Protein AF-A0A5J4P8K3-F1 (afdb_monomer_lite)

Radius of gyration: 26.6 Å; chains: 1; bounding box: 83×39×57 Å

Sequence (194 aa):
KIATDPYVGRLTFFRVYSGKIEAGSYIYNSRSDKKERVSRLFQMHSNKQNPVEVIGAGDIGAGVGFKDIHTGDTLCDETAPVILESMDFPEPVISIAVEPKTQKDMDKLSNGLAKLAEEDPTFTVRTDEQTGQTIISGMGELHLDIIVDRLRREFKVECNQGRPQVNYKEAITKTVNLREVYKKQSGGRGKFAD

Structure (mmCIF, N/CA/C/O backbone):
data_AF-A0A5J4P8K3-F1
#
_entry.id   AF-A0A5J4P8K3-F1
#
loop_
_atom_site.group_PDB
_atom_site.id
_atom_site.type_symbol
_atom_site.label_atom_id
_atom_site.label_alt_id
_atom_site.label_comp_id
_atom_site.label_asym_id
_atom_site.label_entity_id
_atom_site.label_seq_id
_atom_site.pdbx_PDB_ins_code
_atom_site.Cartn_x
_atom_site.Cartn_y
_atom_site.Cartn_z
_atom_site.occupancy
_atom_site.B_iso_or_equiv
_atom_site.auth_seq_id
_atom_site.auth_comp_id
_atom_site.auth_asym_id
_atom_site.auth_atom_id
_atom_site.pdbx_PDB_model_num
ATOM 1 N N . LYS A 1 1 ? 10.272 -6.162 -6.470 1.00 79.31 1 LYS A N 1
ATOM 2 C CA . LYS A 1 1 ? 10.169 -5.123 -5.409 1.00 79.31 1 LYS A CA 1
ATOM 3 C C . LYS A 1 1 ? 9.718 -3.834 -6.060 1.00 79.31 1 LYS A C 1
ATOM 5 O O . LYS A 1 1 ? 10.239 -3.517 -7.123 1.00 79.31 1 LYS A O 1
ATOM 10 N N . ILE A 1 2 ? 8.796 -3.109 -5.445 1.00 82.75 2 ILE A N 1
ATOM 11 C CA . ILE A 1 2 ? 8.376 -1.791 -5.918 1.00 82.75 2 ILE A CA 1
ATOM 12 C C . ILE A 1 2 ? 8.999 -0.753 -4.992 1.00 82.75 2 ILE A C 1
ATOM 14 O O . ILE A 1 2 ? 9.092 -0.967 -3.786 1.00 82.75 2 ILE A O 1
ATOM 18 N N . ALA A 1 3 ? 9.519 0.319 -5.569 1.00 80.00 3 ALA A N 1
ATOM 19 C CA . ALA A 1 3 ? 10.026 1.457 -4.827 1.00 80.00 3 ALA A CA 1
ATOM 20 C C . ALA A 1 3 ? 9.572 2.734 -5.523 1.00 80.00 3 ALA A C 1
ATOM 22 O O . ALA A 1 3 ? 9.636 2.836 -6.750 1.00 80.00 3 ALA A O 1
ATOM 23 N N . THR A 1 4 ? 9.137 3.713 -4.746 1.00 74.12 4 THR A N 1
ATOM 24 C CA . THR A 1 4 ? 8.782 5.025 -5.277 1.00 74.12 4 THR A CA 1
ATOM 25 C C . THR A 1 4 ? 9.980 5.961 -5.154 1.00 74.12 4 THR A C 1
ATOM 27 O O . THR A 1 4 ? 10.375 6.322 -4.049 1.00 74.12 4 THR A O 1
ATOM 30 N N . ASP A 1 5 ? 10.570 6.364 -6.281 1.00 73.25 5 ASP A N 1
ATOM 31 C CA . ASP A 1 5 ? 11.622 7.385 -6.313 1.00 73.25 5 ASP A CA 1
ATOM 32 C C . ASP A 1 5 ? 11.017 8.761 -6.666 1.00 73.25 5 ASP A C 1
ATOM 34 O O . ASP A 1 5 ? 10.214 8.850 -7.601 1.00 73.25 5 ASP A O 1
ATOM 38 N N . PRO A 1 6 ? 11.389 9.853 -5.968 1.00 66.94 6 PRO A N 1
ATOM 39 C CA . PRO A 1 6 ? 10.859 11.192 -6.238 1.00 66.94 6 PRO A CA 1
ATOM 40 C C . PRO A 1 6 ? 11.125 11.720 -7.655 1.00 66.94 6 PRO A C 1
ATOM 42 O O . PRO A 1 6 ? 10.350 12.538 -8.148 1.00 66.94 6 PRO A O 1
ATOM 45 N N . TYR A 1 7 ? 12.212 11.293 -8.305 1.00 67.88 7 TYR A N 1
ATOM 46 C CA . TYR A 1 7 ? 12.656 11.832 -9.596 1.00 67.88 7 TYR A CA 1
ATOM 47 C C . TYR A 1 7 ? 12.201 10.986 -10.782 1.00 67.88 7 TYR A C 1
ATOM 49 O O . TYR A 1 7 ? 11.915 11.519 -11.853 1.00 67.88 7 TYR A O 1
ATOM 57 N N . VAL A 1 8 ? 12.156 9.666 -10.600 1.00 68.81 8 VAL A N 1
ATOM 58 C CA . VAL A 1 8 ? 11.896 8.705 -11.686 1.00 68.81 8 VAL A CA 1
ATOM 59 C C . VAL A 1 8 ? 10.503 8.067 -11.568 1.00 68.81 8 VAL A C 1
ATOM 61 O O . VAL A 1 8 ? 10.012 7.458 -12.518 1.00 68.81 8 VAL A O 1
ATOM 64 N N . GLY A 1 9 ? 9.823 8.260 -10.434 1.00 75.81 9 GLY A N 1
ATOM 65 C CA . GLY A 1 9 ? 8.501 7.710 -10.157 1.00 75.81 9 GLY A CA 1
ATOM 66 C C . GLY A 1 9 ? 8.562 6.260 -9.672 1.00 75.81 9 GLY A C 1
ATOM 67 O O . GLY A 1 9 ? 9.446 5.877 -8.908 1.00 75.81 9 GLY A O 1
ATOM 68 N N . ARG A 1 10 ? 7.591 5.444 -10.096 1.00 80.38 10 ARG A N 1
ATOM 69 C CA . ARG A 1 10 ? 7.473 4.034 -9.695 1.00 80.38 10 ARG A CA 1
ATOM 70 C C . ARG A 1 10 ? 8.574 3.194 -10.352 1.00 80.38 10 ARG A C 1
ATOM 72 O O . ARG A 1 10 ? 8.521 2.928 -11.554 1.00 80.38 10 ARG A O 1
ATOM 79 N N . LEU A 1 11 ? 9.540 2.751 -9.553 1.00 86.12 11 LEU A N 1
ATOM 80 C CA . LEU A 1 11 ? 10.570 1.792 -9.939 1.00 86.12 11 LEU A CA 1
ATOM 81 C C . LEU A 1 11 ? 10.110 0.384 -9.579 1.00 86.12 11 LEU A C 1
ATOM 83 O O . LEU A 1 11 ? 9.828 0.077 -8.421 1.00 86.12 11 LEU A O 1
ATOM 87 N N . THR A 1 12 ? 10.074 -0.494 -10.573 1.00 87.31 12 THR A N 1
ATOM 88 C CA . THR A 1 12 ? 9.791 -1.913 -10.357 1.00 87.31 12 THR A CA 1
ATOM 89 C C . THR A 1 12 ? 11.051 -2.712 -10.615 1.00 87.31 12 THR A C 1
ATOM 91 O O . THR A 1 12 ? 11.535 -2.781 -11.742 1.00 87.31 12 THR A O 1
ATOM 94 N N . PHE A 1 13 ? 11.579 -3.319 -9.560 1.00 88.19 13 PHE A N 1
ATOM 95 C CA . PHE A 1 13 ? 12.683 -4.260 -9.637 1.00 88.19 13 PHE A CA 1
ATOM 96 C C . PHE A 1 13 ? 12.168 -5.624 -10.059 1.00 88.19 13 PHE A C 1
ATOM 98 O O . PHE A 1 13 ? 11.299 -6.196 -9.387 1.00 88.19 13 PHE A O 1
ATOM 105 N N . PHE A 1 14 ? 12.771 -6.151 -11.113 1.00 88.06 14 PHE A N 1
ATOM 106 C CA . PHE A 1 14 ? 12.483 -7.464 -11.654 1.00 88.06 14 PHE A CA 1
ATOM 107 C C . PHE A 1 14 ? 13.781 -8.239 -11.874 1.00 88.06 14 PHE A C 1
ATOM 109 O O . PHE A 1 14 ? 14.868 -7.673 -12.016 1.00 88.06 14 PHE A O 1
ATOM 116 N N . ARG A 1 15 ? 13.645 -9.560 -11.899 1.00 88.69 15 ARG A N 1
ATOM 117 C CA . ARG A 1 15 ? 14.707 -10.488 -12.267 1.00 88.69 15 ARG A CA 1
ATOM 118 C C . ARG A 1 15 ? 14.276 -11.212 -13.528 1.00 88.69 15 ARG A C 1
ATOM 120 O O . ARG A 1 15 ? 13.183 -11.775 -13.558 1.00 88.69 15 ARG A O 1
ATOM 127 N N . VAL A 1 16 ? 15.123 -11.204 -14.550 1.00 89.25 16 VAL A N 1
ATOM 128 C CA . VAL A 1 16 ? 14.824 -11.902 -15.802 1.00 89.25 16 VAL A CA 1
ATOM 129 C C . VAL A 1 16 ? 15.276 -13.351 -15.662 1.00 89.25 16 VAL A C 1
ATOM 131 O O . VAL A 1 16 ? 16.461 -13.625 -15.486 1.00 89.25 16 VAL A O 1
ATOM 134 N N . TYR A 1 17 ? 14.334 -14.291 -15.718 1.00 87.62 17 TYR A N 1
ATOM 135 C CA . TYR A 1 17 ? 14.645 -15.725 -15.666 1.00 87.62 17 TYR A CA 1
ATOM 136 C C . TYR A 1 17 ? 14.934 -16.312 -17.048 1.00 87.62 17 TYR A C 1
ATOM 138 O O . TYR A 1 17 ? 15.800 -17.170 -17.184 1.00 87.62 17 TYR A O 1
ATOM 146 N N . SER A 1 18 ? 14.224 -15.844 -18.072 1.00 85.88 18 SER A N 1
ATOM 147 C CA . SER A 1 18 ? 14.366 -16.301 -19.451 1.00 85.88 18 SER A CA 1
ATOM 148 C C . SER A 1 18 ? 14.093 -15.147 -20.411 1.00 85.88 18 SER A C 1
ATOM 150 O O . SER A 1 18 ? 13.305 -14.253 -20.102 1.00 85.88 18 SER A O 1
ATOM 152 N N . GLY A 1 19 ? 14.745 -15.175 -21.571 1.00 86.94 19 GLY A N 1
ATOM 153 C CA . GLY A 1 19 ? 14.592 -14.163 -22.611 1.00 86.94 19 GLY A CA 1
ATOM 154 C C . GLY A 1 19 ? 15.375 -12.875 -22.350 1.00 86.94 19 GLY A C 1
ATOM 155 O O . GLY A 1 19 ? 16.423 -12.869 -21.702 1.00 86.94 19 GLY A O 1
ATOM 156 N N . LYS A 1 20 ? 14.877 -11.783 -22.926 1.00 88.25 20 LYS A N 1
ATOM 157 C CA . LYS A 1 20 ? 15.434 -10.435 -22.816 1.00 88.25 20 LYS A CA 1
ATOM 158 C C . LYS A 1 20 ? 14.298 -9.420 -22.810 1.00 88.25 20 LYS A C 1
ATOM 160 O O . LYS A 1 20 ? 13.272 -9.649 -23.443 1.00 88.25 20 LYS A O 1
ATOM 165 N N . ILE A 1 21 ? 14.498 -8.306 -22.121 1.00 87.31 21 ILE A N 1
ATOM 166 C CA . ILE A 1 21 ? 13.558 -7.186 -22.084 1.00 87.31 21 ILE A CA 1
ATOM 167 C C . ILE A 1 21 ? 14.240 -5.948 -22.657 1.00 87.31 21 ILE A C 1
ATOM 169 O O . ILE A 1 21 ? 15.361 -5.619 -22.271 1.00 87.31 21 ILE A O 1
ATOM 173 N N . GLU A 1 22 ? 13.571 -5.284 -23.598 1.00 88.38 22 GLU A N 1
ATOM 174 C CA . GLU A 1 22 ? 14.086 -4.092 -24.279 1.00 88.38 22 GLU A CA 1
ATOM 175 C C . GLU A 1 22 ? 13.320 -2.849 -23.809 1.00 88.38 22 GLU A C 1
ATOM 177 O O . GLU A 1 22 ? 12.108 -2.893 -23.567 1.00 88.38 22 GLU A O 1
ATOM 182 N N . ALA A 1 23 ? 14.008 -1.720 -23.663 1.00 86.88 23 ALA A N 1
ATOM 183 C CA . ALA A 1 23 ? 13.373 -0.459 -23.307 1.00 86.88 23 ALA A CA 1
ATOM 184 C C . ALA A 1 23 ? 12.395 -0.022 -24.416 1.00 86.88 23 ALA A C 1
ATOM 186 O O . ALA A 1 23 ? 12.727 -0.028 -25.597 1.00 86.88 23 ALA A O 1
ATOM 187 N N . GLY A 1 24 ? 11.174 0.366 -24.043 1.00 83.81 24 GLY A N 1
ATOM 188 C CA . GLY A 1 24 ? 10.114 0.742 -24.985 1.00 83.81 24 GLY A CA 1
ATOM 189 C C . GLY A 1 24 ? 9.198 -0.407 -25.418 1.00 83.81 24 GLY A C 1
ATOM 190 O O . GLY A 1 24 ? 8.195 -0.132 -26.083 1.00 83.81 24 GLY A O 1
ATOM 191 N N . SER A 1 25 ? 9.505 -1.651 -25.035 1.00 85.44 25 SER A N 1
ATOM 192 C CA . SER A 1 25 ? 8.702 -2.833 -25.366 1.00 85.44 25 SER A CA 1
ATOM 193 C C . SER A 1 25 ? 7.421 -2.953 -24.528 1.00 85.44 25 SER A C 1
ATOM 195 O O . SER A 1 25 ? 7.263 -2.329 -23.470 1.00 85.44 25 SER A O 1
ATOM 197 N N . TYR A 1 26 ? 6.485 -3.754 -25.039 1.00 86.25 26 TYR A N 1
ATOM 198 C CA . TYR A 1 26 ? 5.285 -4.174 -24.323 1.00 86.25 26 TYR A CA 1
ATOM 199 C C . TYR A 1 26 ? 5.516 -5.563 -23.743 1.00 86.25 26 TYR A C 1
ATOM 201 O O . TYR A 1 26 ? 6.067 -6.431 -24.414 1.00 86.25 26 TYR A O 1
ATOM 209 N N . ILE A 1 27 ? 5.089 -5.755 -22.503 1.00 86.94 27 ILE A N 1
ATOM 210 C CA . ILE A 1 27 ? 5.166 -7.024 -21.788 1.00 86.94 27 ILE A CA 1
ATOM 211 C C . ILE A 1 27 ? 3.786 -7.390 -21.258 1.00 86.94 27 ILE A C 1
ATOM 213 O O . ILE A 1 27 ? 2.937 -6.525 -21.033 1.00 86.94 27 ILE A O 1
ATOM 217 N N . TYR A 1 28 ? 3.567 -8.676 -21.044 1.00 86.50 28 TYR A N 1
ATOM 218 C CA . TYR A 1 28 ? 2.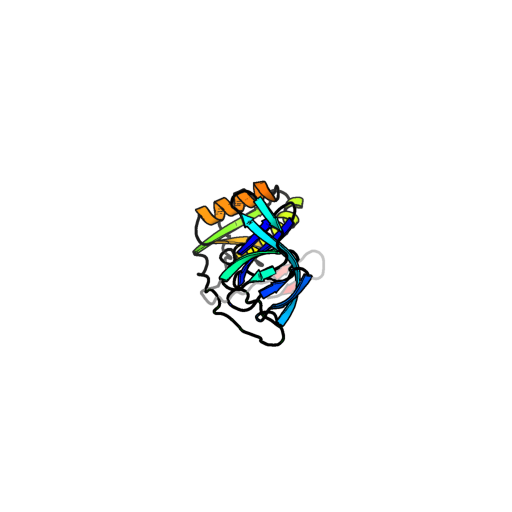313 -9.207 -20.542 1.00 86.50 28 TYR A CA 1
ATOM 219 C C . TYR A 1 28 ? 2.444 -9.576 -19.066 1.00 86.50 28 TYR A C 1
ATOM 221 O O . TYR A 1 28 ? 3.369 -10.290 -18.676 1.00 86.50 28 TYR A O 1
ATOM 229 N N . ASN A 1 29 ? 1.522 -9.099 -18.233 1.00 85.69 29 ASN A N 1
ATOM 230 C CA . ASN A 1 29 ? 1.399 -9.563 -16.858 1.00 85.69 29 ASN A CA 1
ATOM 231 C C . ASN A 1 29 ? 0.466 -10.780 -16.828 1.00 85.69 29 ASN A C 1
ATOM 233 O O . ASN A 1 29 ? -0.742 -10.639 -17.004 1.00 85.69 29 ASN A O 1
ATOM 237 N N . SER A 1 30 ? 1.025 -11.964 -16.568 1.00 82.50 30 SER A N 1
ATOM 238 C CA . SER A 1 30 ? 0.260 -13.223 -16.554 1.00 82.50 30 SER A CA 1
ATOM 239 C C . SER A 1 30 ? -0.743 -13.334 -15.404 1.00 82.50 30 SER A C 1
ATOM 241 O O . SER A 1 30 ? -1.610 -14.197 -15.441 1.00 82.50 30 SER A O 1
ATOM 243 N N . ARG A 1 31 ? -0.626 -12.505 -14.357 1.00 80.00 31 ARG A N 1
ATOM 244 C CA . ARG A 1 31 ? -1.565 -12.522 -13.223 1.00 80.00 31 ARG A CA 1
ATOM 245 C C . ARG A 1 31 ? -2.811 -11.683 -13.495 1.00 80.00 31 ARG A C 1
ATOM 247 O O . ARG A 1 31 ? -3.899 -12.060 -13.079 1.00 80.00 31 ARG A O 1
ATOM 254 N N . SER A 1 32 ? -2.636 -10.514 -14.107 1.00 76.62 32 SER A N 1
ATOM 255 C CA . SER A 1 32 ? -3.714 -9.539 -14.315 1.00 76.62 32 SER A CA 1
ATOM 256 C C . SER A 1 32 ? -4.269 -9.536 -15.739 1.00 76.62 32 SER A C 1
ATOM 258 O O . SER A 1 32 ? -5.213 -8.796 -16.009 1.00 76.62 32 SER A O 1
ATOM 260 N N . ASP A 1 33 ? -3.677 -10.327 -16.639 1.00 80.12 33 ASP A N 1
ATOM 261 C CA . ASP A 1 33 ? -3.963 -10.375 -18.075 1.00 80.12 33 ASP A CA 1
ATOM 262 C C . ASP A 1 33 ? -3.863 -9.004 -18.772 1.00 80.12 33 ASP A C 1
ATOM 264 O O . ASP A 1 33 ? -4.499 -8.729 -19.794 1.00 80.12 33 ASP A O 1
ATOM 268 N N . LYS A 1 34 ? -3.041 -8.109 -18.210 1.00 83.12 34 LYS A N 1
ATOM 269 C CA . LYS A 1 34 ? -2.832 -6.751 -18.716 1.00 83.12 34 LYS A CA 1
ATOM 270 C C . LYS A 1 34 ? -1.513 -6.629 -19.464 1.00 83.12 34 LYS A C 1
ATOM 272 O O . LYS A 1 34 ? -0.478 -7.154 -19.054 1.00 83.12 34 LYS A O 1
ATOM 277 N N . LYS A 1 35 ? -1.555 -5.853 -20.548 1.00 85.19 35 LYS A N 1
ATOM 278 C CA . LYS A 1 35 ? -0.368 -5.413 -21.283 1.00 85.19 35 LYS A CA 1
ATOM 279 C C . LYS A 1 35 ? 0.214 -4.177 -20.612 1.00 85.19 35 LYS A C 1
ATOM 281 O O . LYS A 1 35 ? -0.460 -3.155 -20.486 1.00 85.19 35 LYS A O 1
ATOM 286 N N . GLU A 1 36 ? 1.476 -4.263 -20.236 1.00 84.06 36 GLU A N 1
ATOM 287 C CA . GLU A 1 36 ? 2.235 -3.198 -19.596 1.00 84.06 36 GLU A CA 1
ATOM 288 C C . GLU A 1 36 ? 3.327 -2.696 -20.540 1.00 84.06 36 GLU A C 1
ATOM 290 O O . GLU A 1 36 ? 3.887 -3.453 -21.333 1.00 84.06 36 GLU A O 1
ATOM 295 N N . ARG A 1 37 ? 3.639 -1.399 -20.473 1.00 85.50 37 ARG A N 1
ATOM 296 C CA . ARG A 1 37 ? 4.671 -0.792 -21.322 1.00 85.50 37 ARG A CA 1
ATOM 297 C C . ARG A 1 37 ? 5.887 -0.413 -20.496 1.00 85.50 37 ARG A C 1
ATOM 299 O O . ARG A 1 37 ? 5.812 0.432 -19.605 1.00 85.50 37 ARG A O 1
ATOM 306 N N . VAL A 1 38 ? 7.037 -0.950 -20.877 1.00 86.25 38 VAL A N 1
ATOM 307 C CA . VAL A 1 38 ? 8.325 -0.579 -20.295 1.00 86.25 38 VAL A CA 1
ATOM 308 C C . VAL A 1 38 ? 8.779 0.717 -20.952 1.00 86.25 38 VAL A C 1
ATOM 310 O O . VAL A 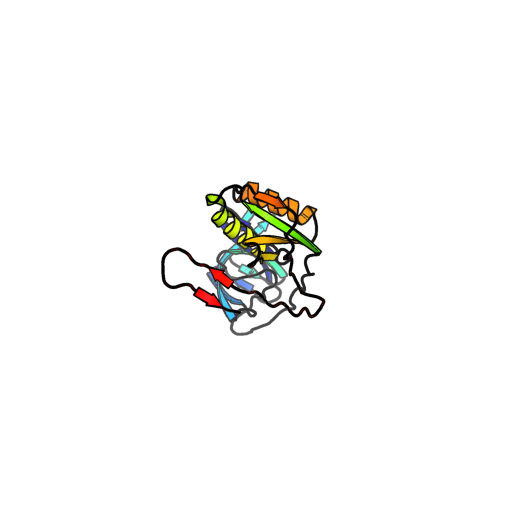1 38 ? 9.077 0.740 -22.140 1.00 86.25 38 VAL A O 1
ATOM 313 N N . SER A 1 39 ? 8.836 1.820 -20.212 1.00 86.06 39 SER A N 1
ATOM 314 C CA . SER A 1 39 ? 9.295 3.096 -20.780 1.00 86.06 39 SER A CA 1
ATOM 315 C C . SER A 1 39 ? 10.815 3.195 -20.780 1.00 86.06 39 SER A C 1
ATOM 317 O O . SER A 1 39 ? 11.418 3.547 -21.790 1.00 86.06 39 SER A O 1
ATOM 319 N N . ARG A 1 40 ? 11.443 2.897 -19.640 1.00 86.31 40 ARG A N 1
ATOM 320 C CA . ARG A 1 40 ? 12.898 2.950 -19.460 1.00 86.31 40 ARG A CA 1
ATOM 321 C C . ARG A 1 40 ? 13.351 1.823 -18.548 1.00 86.31 40 ARG A C 1
ATOM 323 O O . ARG A 1 40 ? 12.617 1.439 -17.635 1.00 86.31 40 ARG A O 1
ATOM 330 N N . LEU A 1 41 ? 14.563 1.344 -18.792 1.00 88.38 41 LEU A N 1
ATOM 331 C CA . LEU A 1 41 ? 15.237 0.345 -17.979 1.00 88.38 41 LEU A CA 1
ATOM 332 C C . LEU A 1 41 ? 16.485 0.960 -17.353 1.00 88.38 41 LEU A C 1
ATOM 334 O O . LEU A 1 41 ? 17.215 1.721 -17.989 1.00 88.38 41 LEU A O 1
ATOM 338 N N . PHE A 1 42 ? 16.716 0.621 -16.094 1.00 87.69 42 PHE A N 1
ATOM 339 C CA . PHE A 1 42 ? 17.841 1.085 -15.306 1.00 87.69 42 PHE A CA 1
ATOM 340 C C . PHE A 1 42 ? 18.508 -0.100 -14.625 1.00 87.69 42 PHE A C 1
ATOM 342 O O . PHE A 1 42 ? 17.850 -0.946 -14.017 1.00 87.69 42 PHE A O 1
ATOM 349 N N . GLN A 1 43 ? 19.832 -0.120 -14.670 1.00 87.00 43 GLN A N 1
ATOM 350 C CA . GLN A 1 43 ? 20.639 -0.974 -13.821 1.00 87.00 43 GLN A CA 1
ATOM 351 C C . GLN A 1 43 ? 21.138 -0.138 -12.644 1.00 87.00 43 GLN A C 1
ATOM 353 O O . GLN A 1 43 ? 21.867 0.846 -12.805 1.00 87.00 43 GLN A O 1
ATOM 358 N N . MET A 1 44 ? 20.682 -0.506 -11.449 1.00 83.56 44 MET A N 1
ATOM 359 C CA . MET A 1 44 ? 21.040 0.185 -10.216 1.00 83.56 44 MET A CA 1
ATOM 360 C C . MET A 1 44 ? 22.400 -0.327 -9.744 1.00 83.56 44 MET A C 1
ATOM 362 O O . MET A 1 44 ? 22.507 -1.440 -9.234 1.00 83.56 44 MET A O 1
ATOM 366 N N . HIS A 1 45 ? 23.437 0.491 -9.902 1.00 83.38 45 HIS A N 1
ATOM 367 C CA . HIS A 1 45 ? 24.705 0.299 -9.204 1.00 83.38 45 HIS A CA 1
ATOM 368 C C . HIS A 1 45 ? 24.688 1.096 -7.901 1.00 83.38 45 HIS A C 1
ATOM 370 O O . HIS A 1 45 ? 23.954 2.075 -7.782 1.00 83.38 45 HIS A O 1
ATOM 376 N N . SER A 1 46 ? 25.530 0.708 -6.940 1.00 77.38 46 SER A N 1
ATOM 377 C CA . SER A 1 46 ? 25.529 1.215 -5.558 1.00 77.38 46 SER A CA 1
ATOM 378 C C . SER A 1 46 ? 25.331 2.729 -5.409 1.00 77.38 46 SER A C 1
ATOM 380 O O . SER A 1 46 ? 24.686 3.163 -4.464 1.00 77.38 46 SER A O 1
ATOM 382 N N . ASN A 1 47 ? 25.873 3.536 -6.324 1.00 80.50 47 ASN A N 1
ATOM 383 C CA . ASN A 1 47 ? 25.758 4.995 -6.308 1.00 80.50 47 ASN A CA 1
ATOM 384 C C . ASN A 1 47 ? 25.253 5.624 -7.619 1.00 80.50 47 ASN A C 1
ATOM 386 O O . ASN A 1 47 ? 25.141 6.847 -7.685 1.00 80.50 47 ASN A O 1
ATOM 390 N N . LYS A 1 48 ? 25.006 4.840 -8.676 1.00 79.75 48 LYS A N 1
ATOM 391 C CA . LYS A 1 48 ? 24.677 5.360 -10.012 1.00 79.75 48 LYS A CA 1
ATOM 392 C C . LYS A 1 48 ? 23.542 4.568 -10.643 1.00 79.75 48 LYS A C 1
ATOM 394 O O . LYS A 1 48 ? 23.549 3.339 -10.639 1.00 79.75 48 LYS A O 1
ATOM 399 N N . GLN A 1 49 ? 22.596 5.300 -11.219 1.00 81.69 49 GLN A N 1
ATOM 400 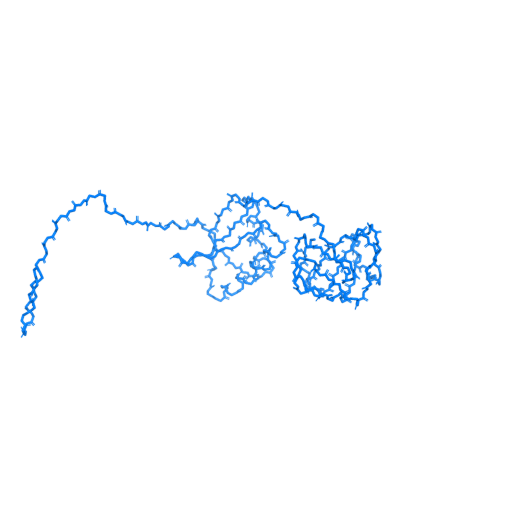C CA . GLN A 1 49 ? 21.515 4.743 -12.020 1.00 81.69 49 GLN A CA 1
ATOM 401 C C . GLN A 1 49 ? 21.962 4.767 -13.482 1.00 81.69 49 GLN A C 1
ATOM 403 O O . GLN A 1 49 ? 22.017 5.834 -14.094 1.00 81.69 49 GLN A O 1
ATOM 408 N N . ASN A 1 50 ? 22.327 3.608 -14.028 1.00 85.81 50 ASN A N 1
ATOM 409 C CA . ASN A 1 50 ? 22.763 3.509 -15.418 1.00 85.81 50 ASN A CA 1
ATOM 410 C C . ASN A 1 50 ? 21.561 3.115 -16.286 1.00 85.81 50 ASN A C 1
ATOM 412 O O . ASN A 1 50 ? 21.023 2.023 -16.089 1.00 85.81 50 ASN A O 1
ATOM 416 N N . PRO A 1 51 ? 21.103 3.969 -17.217 1.00 86.69 51 PRO A N 1
ATOM 417 C CA . PRO A 1 51 ? 20.085 3.565 -18.173 1.00 86.69 51 PRO A CA 1
ATOM 418 C C . PRO A 1 51 ? 20.669 2.496 -19.100 1.00 86.69 51 PRO A C 1
ATOM 420 O O . PRO A 1 51 ? 21.773 2.653 -19.622 1.00 86.69 51 PRO A O 1
ATOM 423 N N . VAL A 1 52 ? 19.928 1.412 -19.289 1.00 88.62 52 VAL A N 1
ATOM 424 C CA . VAL A 1 52 ? 20.298 0.304 -20.177 1.00 88.62 52 VAL A CA 1
ATOM 425 C C . VAL A 1 52 ? 19.191 0.100 -21.203 1.00 88.62 52 VAL A C 1
ATOM 427 O O . VAL A 1 52 ? 18.019 0.314 -20.906 1.00 88.62 52 VAL A O 1
ATOM 430 N N . GLU A 1 53 ? 19.549 -0.282 -22.426 1.00 86.69 53 GLU A N 1
ATOM 431 C CA . GLU A 1 53 ? 18.561 -0.513 -23.489 1.00 86.69 53 GLU A CA 1
ATOM 432 C C . GLU A 1 53 ? 17.967 -1.921 -23.425 1.00 86.69 53 G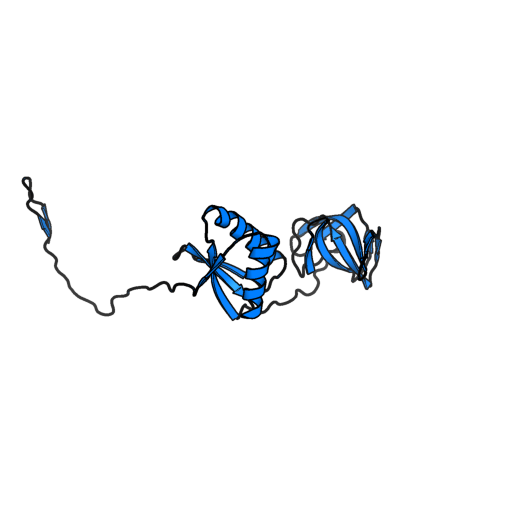LU A C 1
ATOM 434 O O . GLU A 1 53 ? 16.798 -2.110 -23.751 1.00 86.69 53 GLU A O 1
ATOM 439 N N . VAL A 1 54 ? 18.752 -2.901 -22.971 1.00 88.81 54 VAL A N 1
ATOM 440 C CA . VAL A 1 54 ? 18.370 -4.314 -22.921 1.00 88.81 54 VAL A CA 1
ATOM 441 C C . VAL A 1 54 ? 18.859 -4.932 -21.615 1.00 88.81 54 VAL A C 1
ATOM 443 O O . VAL A 1 54 ? 19.998 -4.704 -21.212 1.00 88.81 54 VAL A O 1
ATOM 446 N N . ILE A 1 55 ? 18.011 -5.737 -20.975 1.00 87.94 55 ILE A N 1
ATOM 447 C CA . ILE A 1 55 ? 18.380 -6.596 -19.841 1.00 87.94 55 ILE A CA 1
ATOM 448 C C . ILE A 1 55 ? 18.126 -8.051 -20.245 1.00 87.94 55 ILE A C 1
ATOM 450 O O . ILE A 1 55 ? 17.034 -8.393 -20.704 1.00 87.94 55 ILE A O 1
ATOM 454 N N . GLY A 1 56 ? 19.150 -8.894 -20.113 1.00 90.31 56 GLY A N 1
ATOM 455 C CA . GLY A 1 56 ? 19.097 -10.309 -20.477 1.00 90.31 56 GLY A CA 1
ATOM 456 C C . GLY A 1 56 ? 18.725 -11.224 -19.310 1.00 90.31 56 GLY A C 1
ATOM 457 O O . GLY A 1 56 ? 18.639 -10.800 -18.158 1.00 90.31 56 GLY A O 1
ATOM 458 N N . ALA A 1 57 ? 18.521 -12.506 -19.615 1.00 89.94 57 ALA A N 1
ATOM 459 C CA . ALA A 1 57 ? 18.302 -13.544 -18.614 1.00 89.94 57 ALA A CA 1
ATOM 460 C C . ALA A 1 57 ? 19.477 -13.648 -17.627 1.00 89.94 57 ALA A C 1
ATOM 462 O O . ALA A 1 57 ? 20.641 -13.662 -18.020 1.00 89.94 57 ALA A O 1
ATOM 463 N N . GLY A 1 58 ? 19.152 -13.763 -16.340 1.00 86.81 58 GLY A N 1
ATOM 464 C CA . GLY A 1 58 ? 20.107 -13.816 -15.233 1.00 86.81 58 GLY A CA 1
ATOM 465 C C . GLY A 1 58 ? 20.310 -12.475 -14.529 1.00 86.81 58 GLY A C 1
ATOM 466 O O . GLY A 1 58 ? 20.618 -12.473 -13.335 1.00 86.81 58 GLY A O 1
ATOM 467 N N . ASP A 1 59 ? 20.056 -11.360 -15.213 1.00 88.62 59 ASP A N 1
ATOM 468 C CA . ASP A 1 59 ? 20.259 -10.024 -14.664 1.00 88.62 59 ASP A CA 1
ATOM 469 C C . ASP A 1 59 ? 19.060 -9.524 -13.842 1.00 88.62 59 ASP A C 1
ATOM 471 O O . ASP A 1 59 ? 17.902 -9.931 -14.011 1.00 88.62 59 ASP A O 1
ATOM 475 N N . ILE A 1 60 ? 19.363 -8.603 -12.926 1.00 89.12 60 ILE A N 1
ATOM 476 C CA . ILE A 1 60 ? 18.388 -7.864 -12.121 1.00 89.12 60 ILE A CA 1
ATOM 477 C C . ILE A 1 60 ? 18.444 -6.405 -12.555 1.00 89.12 60 ILE A C 1
ATOM 479 O O . ILE A 1 60 ? 19.514 -5.794 -12.583 1.00 89.12 60 ILE A O 1
ATOM 483 N N . GLY A 1 61 ? 17.282 -5.831 -12.844 1.00 88.88 61 GLY A N 1
ATOM 484 C CA . GLY A 1 61 ? 17.167 -4.421 -13.181 1.00 88.88 61 GLY A CA 1
ATOM 485 C C . GLY A 1 61 ? 15.892 -3.798 -12.646 1.00 88.88 61 GLY A C 1
ATOM 486 O O . GLY A 1 61 ? 15.049 -4.460 -12.035 1.00 88.88 61 GLY A O 1
ATOM 487 N N . ALA A 1 62 ? 15.780 -2.494 -12.858 1.00 88.38 62 ALA A N 1
ATOM 488 C CA . ALA A 1 62 ? 14.621 -1.700 -12.501 1.00 88.38 62 ALA A CA 1
ATOM 489 C C . ALA A 1 62 ? 13.987 -1.126 -13.769 1.00 88.38 62 ALA A C 1
ATOM 491 O O . ALA A 1 62 ? 14.666 -0.536 -14.607 1.00 88.38 62 ALA A O 1
ATOM 492 N N . GLY A 1 63 ? 12.678 -1.289 -13.910 1.00 87.19 63 GLY A N 1
ATOM 493 C CA . GLY A 1 63 ? 11.909 -0.697 -14.997 1.00 87.19 63 GLY A CA 1
ATOM 494 C C . GLY A 1 63 ? 10.988 0.405 -14.495 1.00 87.19 63 GLY A C 1
ATOM 495 O O . GLY A 1 63 ? 10.537 0.389 -13.346 1.00 87.19 63 GLY A O 1
ATOM 496 N N . VAL A 1 64 ? 10.711 1.352 -15.385 1.00 86.06 64 VAL A N 1
ATOM 497 C CA . VAL A 1 64 ? 9.822 2.496 -15.157 1.00 86.06 64 VAL A CA 1
ATOM 498 C C . VAL A 1 64 ? 8.731 2.504 -16.218 1.00 86.06 64 VAL A C 1
ATOM 500 O O . VAL A 1 64 ? 8.993 2.204 -17.386 1.00 86.06 64 VAL A O 1
ATOM 503 N N . GLY A 1 65 ? 7.522 2.911 -15.827 1.00 79.38 65 GLY A N 1
ATOM 504 C CA . GLY A 1 65 ? 6.374 3.071 -16.731 1.00 79.38 65 GLY A CA 1
ATOM 505 C C . GLY A 1 65 ? 5.245 2.066 -16.516 1.00 79.38 65 GLY A C 1
ATOM 506 O O . GLY A 1 65 ? 4.250 2.119 -17.232 1.00 79.38 65 GLY A O 1
ATOM 507 N N . PHE A 1 66 ? 5.385 1.194 -15.520 1.00 79.50 66 PHE A N 1
ATOM 508 C CA . PHE A 1 66 ? 4.370 0.215 -15.153 1.00 79.50 66 PHE A CA 1
ATOM 509 C C . PHE A 1 66 ? 3.193 0.866 -14.430 1.00 79.50 66 PHE A C 1
ATOM 511 O O . PHE A 1 66 ? 3.395 1.673 -13.515 1.00 79.50 66 PHE A O 1
ATOM 518 N N . LYS A 1 67 ? 1.973 0.506 -14.834 1.00 73.75 67 LYS A N 1
ATOM 519 C CA . LYS A 1 67 ? 0.741 1.015 -14.226 1.00 73.75 67 LYS A CA 1
ATOM 520 C C . LYS A 1 67 ? 0.215 0.085 -13.144 1.00 73.75 67 LYS A C 1
ATOM 522 O O . LYS A 1 67 ? 0.050 0.554 -12.025 1.00 73.75 67 LYS A O 1
ATOM 527 N N . ASP A 1 68 ? 0.028 -1.197 -13.448 1.00 75.44 68 ASP A N 1
ATOM 528 C CA . ASP A 1 68 ? -0.599 -2.178 -12.556 1.00 75.44 68 ASP A CA 1
ATOM 529 C C . ASP A 1 68 ? 0.325 -3.389 -12.326 1.00 75.44 68 ASP A C 1
ATOM 531 O O . ASP A 1 68 ? 0.067 -4.496 -12.804 1.00 75.44 68 ASP A O 1
ATOM 535 N N . ILE A 1 69 ? 1.420 -3.184 -11.583 1.00 79.88 69 ILE A N 1
ATOM 536 C CA . ILE A 1 69 ? 2.320 -4.271 -11.163 1.00 79.88 69 ILE A CA 1
ATOM 537 C C . ILE A 1 69 ? 2.449 -4.300 -9.648 1.00 79.88 69 ILE A C 1
ATOM 539 O O . ILE A 1 69 ? 2.758 -3.281 -9.032 1.00 79.88 69 ILE A O 1
ATOM 543 N N . HIS A 1 70 ? 2.300 -5.491 -9.076 1.00 79.19 70 HIS A N 1
ATOM 544 C CA . HIS A 1 70 ? 2.515 -5.772 -7.661 1.00 79.19 70 HIS A CA 1
ATOM 545 C C . HIS A 1 70 ? 3.785 -6.600 -7.437 1.00 79.19 70 HIS A C 1
ATOM 547 O O . HIS A 1 70 ? 4.323 -7.253 -8.338 1.00 79.19 70 HIS A O 1
ATOM 553 N N . THR A 1 71 ? 4.304 -6.567 -6.208 1.00 82.31 71 THR A N 1
ATOM 554 C CA . THR A 1 71 ? 5.443 -7.412 -5.838 1.00 82.31 71 THR A CA 1
ATOM 555 C C . THR A 1 71 ? 5.049 -8.889 -5.967 1.00 82.31 71 THR A C 1
ATOM 557 O O . THR A 1 71 ? 4.051 -9.331 -5.408 1.00 82.31 71 THR A O 1
ATOM 560 N N . GLY A 1 72 ? 5.845 -9.653 -6.719 1.00 79.44 72 GLY A N 1
ATOM 561 C CA . GLY A 1 72 ? 5.591 -11.071 -6.986 1.00 79.44 72 GLY A CA 1
ATOM 562 C C . GLY A 1 72 ? 4.770 -11.348 -8.250 1.00 79.44 72 GLY A C 1
ATOM 563 O O . GLY A 1 72 ? 4.457 -12.509 -8.499 1.00 79.44 72 GLY A O 1
ATOM 564 N N . ASP A 1 73 ? 4.413 -10.331 -9.039 1.00 83.88 73 ASP A N 1
ATOM 565 C CA . ASP A 1 73 ? 3.830 -10.530 -10.372 1.00 83.88 73 ASP A CA 1
ATOM 566 C C . ASP A 1 73 ? 4.842 -11.157 -11.341 1.00 83.88 73 ASP A C 1
ATOM 568 O O . ASP A 1 73 ? 6.049 -10.906 -11.265 1.00 83.88 73 ASP A O 1
ATOM 572 N N . THR A 1 74 ? 4.331 -11.946 -12.291 1.00 85.00 74 THR A N 1
ATOM 573 C CA . THR A 1 74 ? 5.134 -12.520 -13.377 1.00 85.00 74 THR A CA 1
ATOM 574 C C . THR A 1 74 ? 4.909 -11.747 -14.667 1.00 85.00 74 THR A C 1
ATOM 576 O O . THR A 1 74 ? 3.775 -11.598 -15.126 1.00 85.00 74 THR A O 1
ATOM 579 N N . LEU A 1 75 ? 6.010 -11.298 -15.263 1.00 85.62 75 LEU A N 1
ATOM 580 C CA . LEU A 1 75 ? 6.033 -10.602 -16.542 1.00 85.62 75 LEU A CA 1
ATOM 581 C C . LEU A 1 75 ? 6.589 -11.540 -17.608 1.00 85.62 75 LEU A C 1
ATOM 583 O O . LEU A 1 75 ? 7.684 -12.081 -17.443 1.00 85.62 75 LEU A O 1
ATOM 587 N N . CYS A 1 76 ? 5.844 -11.729 -18.687 1.00 85.38 76 CYS A N 1
ATOM 588 C CA . CYS A 1 76 ? 6.206 -12.619 -19.780 1.00 85.38 76 CYS A CA 1
ATOM 589 C C . CYS A 1 76 ? 5.892 -11.987 -21.141 1.00 85.38 76 CYS A C 1
ATOM 591 O O . CYS A 1 76 ? 5.348 -10.885 -21.238 1.00 85.38 76 CYS A O 1
ATOM 593 N N . ASP A 1 77 ? 6.255 -12.704 -22.197 1.00 83.56 77 ASP A N 1
ATOM 594 C CA . ASP A 1 77 ? 5.843 -12.373 -23.554 1.00 83.56 77 ASP A CA 1
ATOM 595 C C . ASP A 1 77 ? 4.386 -12.810 -23.791 1.00 83.56 77 ASP A C 1
ATOM 597 O O . ASP A 1 77 ? 3.921 -13.786 -23.198 1.00 83.56 77 ASP A O 1
ATOM 601 N N . GLU A 1 78 ? 3.662 -12.111 -24.667 1.00 78.50 78 GLU A N 1
ATOM 602 C CA . GLU A 1 78 ? 2.277 -12.460 -25.023 1.00 78.50 78 GLU A CA 1
ATOM 603 C C . GLU A 1 78 ? 2.173 -13.833 -25.694 1.00 78.50 78 GLU A C 1
ATOM 605 O O . GLU A 1 78 ? 1.156 -14.515 -25.579 1.00 78.50 78 GLU A O 1
ATOM 610 N N . THR A 1 79 ? 3.223 -14.249 -26.402 1.00 79.19 79 THR A N 1
ATOM 611 C CA . THR A 1 79 ? 3.244 -15.520 -27.135 1.00 79.19 79 THR A CA 1
ATOM 612 C C . THR A 1 79 ? 3.495 -16.729 -26.237 1.00 79.19 79 THR A C 1
ATOM 614 O O . THR A 1 79 ? 3.209 -17.858 -26.637 1.00 79.19 79 THR A O 1
ATOM 617 N N . ALA A 1 80 ? 4.000 -16.508 -25.022 1.00 77.44 80 ALA A N 1
ATOM 618 C CA . ALA A 1 80 ? 4.339 -17.555 -24.068 1.00 77.44 80 ALA A CA 1
ATOM 619 C C . ALA A 1 80 ? 3.953 -17.125 -22.641 1.00 77.44 80 ALA A C 1
ATOM 621 O O . ALA A 1 80 ? 4.831 -16.749 -21.855 1.00 77.44 80 ALA A O 1
ATOM 622 N N . PRO A 1 81 ? 2.653 -17.173 -22.286 1.00 77.25 81 PRO A N 1
ATOM 623 C CA . PRO A 1 81 ? 2.212 -16.880 -20.931 1.00 77.25 81 PRO A CA 1
ATOM 624 C C . PRO A 1 81 ? 2.757 -17.935 -19.968 1.00 77.25 81 PRO A C 1
ATOM 626 O O . PRO A 1 81 ? 2.512 -19.133 -20.118 1.00 77.25 81 PRO A O 1
ATOM 629 N N . VAL A 1 82 ? 3.516 -17.481 -18.976 1.00 79.44 82 VAL A N 1
ATOM 630 C CA . VAL A 1 82 ? 4.065 -18.323 -17.913 1.00 79.44 82 VAL A CA 1
ATOM 631 C C . VAL A 1 82 ? 3.738 -17.663 -16.589 1.00 79.44 82 VAL A C 1
ATOM 633 O O . VAL A 1 82 ? 3.997 -16.477 -16.397 1.00 79.44 82 VAL A O 1
ATOM 636 N N . ILE A 1 83 ? 3.201 -18.449 -15.664 1.00 79.38 83 ILE A N 1
ATOM 637 C CA . ILE A 1 83 ? 3.000 -18.040 -14.278 1.00 79.38 83 ILE A CA 1
ATOM 638 C C . ILE A 1 83 ? 4.141 -18.657 -13.476 1.00 79.38 83 ILE A C 1
ATOM 640 O O . ILE A 1 83 ? 4.261 -19.880 -13.406 1.00 79.38 83 ILE A O 1
ATOM 644 N N . LEU A 1 84 ? 5.008 -17.814 -12.917 1.00 79.56 84 LEU A N 1
ATOM 645 C CA . LEU A 1 84 ? 6.010 -18.261 -11.956 1.00 79.56 84 LEU A CA 1
ATOM 646 C C . LEU A 1 84 ? 5.364 -18.401 -10.574 1.00 79.56 84 LEU A C 1
ATOM 648 O O . LEU A 1 84 ? 4.301 -17.839 -10.306 1.00 79.56 84 LEU A O 1
ATOM 652 N N . GLU A 1 85 ? 6.020 -19.162 -9.702 1.00 73.12 85 GLU A N 1
ATOM 653 C CA . GLU A 1 85 ? 5.559 -19.406 -8.338 1.00 73.12 85 GLU A CA 1
ATOM 654 C C . GLU A 1 85 ? 5.342 -18.083 -7.587 1.00 73.12 85 GLU A C 1
ATOM 656 O O . GLU A 1 85 ? 6.227 -17.225 -7.512 1.00 73.12 85 GLU A O 1
ATOM 661 N N . SER A 1 86 ? 4.128 -17.900 -7.070 1.00 68.94 86 SER A N 1
ATOM 662 C CA . SER A 1 86 ? 3.756 -16.725 -6.292 1.00 68.94 86 SER A CA 1
ATOM 663 C C . SER A 1 86 ? 4.353 -16.807 -4.895 1.00 68.94 86 SER A C 1
ATOM 665 O O . SER A 1 86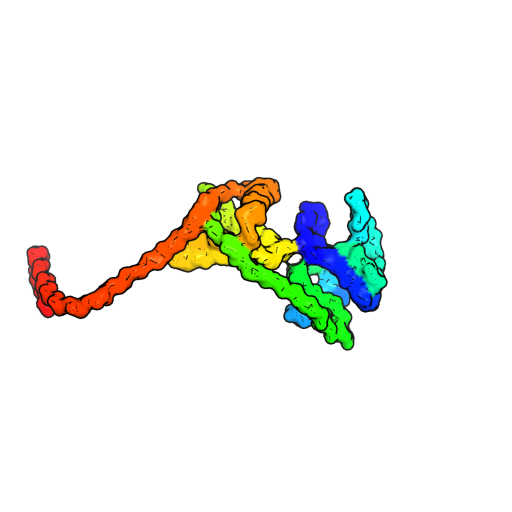 ? 4.278 -17.843 -4.241 1.00 68.94 86 SER A O 1
ATOM 667 N N . MET A 1 87 ? 4.898 -15.691 -4.418 1.00 70.81 87 MET A N 1
ATOM 668 C CA . MET A 1 87 ? 5.386 -15.590 -3.048 1.00 70.81 87 MET A CA 1
ATOM 669 C C . MET A 1 87 ? 4.200 -15.588 -2.078 1.00 70.81 87 MET A C 1
ATOM 671 O O . MET A 1 87 ? 3.287 -14.779 -2.238 1.00 70.81 87 MET A O 1
ATOM 675 N N . ASP A 1 88 ? 4.218 -16.495 -1.105 1.00 73.50 88 ASP A N 1
ATOM 676 C CA . ASP A 1 88 ? 3.222 -16.547 -0.036 1.00 73.50 88 ASP A CA 1
ATOM 677 C C . ASP A 1 88 ? 3.608 -15.537 1.054 1.00 73.50 88 ASP A C 1
ATOM 679 O O . ASP A 1 88 ? 4.737 -15.562 1.561 1.00 73.50 88 ASP A O 1
ATOM 683 N N . PHE A 1 89 ? 2.709 -14.604 1.367 1.00 76.00 89 PHE A N 1
ATOM 684 C CA . PHE A 1 89 ? 2.951 -13.574 2.375 1.00 76.00 89 PHE A CA 1
ATOM 685 C C . PHE A 1 89 ? 2.228 -13.955 3.668 1.00 76.00 89 PHE A C 1
ATOM 687 O O . PHE A 1 89 ? 1.029 -14.231 3.630 1.00 76.00 89 PHE A O 1
ATOM 694 N N . PRO A 1 90 ? 2.922 -13.965 4.819 1.00 78.50 90 PRO A N 1
ATOM 695 C CA . PRO A 1 90 ? 2.291 -14.306 6.083 1.00 78.50 90 PRO A CA 1
ATOM 696 C C . PRO A 1 90 ? 1.260 -13.249 6.488 1.00 78.50 90 PRO A C 1
ATOM 698 O O . PRO A 1 90 ? 1.413 -12.062 6.188 1.00 78.50 90 PRO A O 1
ATOM 701 N N . GLU A 1 91 ? 0.236 -13.680 7.225 1.00 78.62 91 GLU A N 1
ATOM 702 C CA . GLU A 1 91 ? -0.760 -12.764 7.774 1.00 78.62 91 GLU A CA 1
ATOM 703 C C . GLU A 1 91 ? -0.134 -11.808 8.811 1.00 78.62 91 GLU A C 1
ATOM 705 O O . GLU A 1 91 ? 0.733 -12.208 9.600 1.00 78.62 91 GLU A O 1
ATOM 710 N N . PRO A 1 92 ? -0.563 -10.534 8.838 1.00 83.19 92 PRO A N 1
ATOM 711 C CA . PRO A 1 92 ? -0.065 -9.556 9.794 1.00 83.19 92 PRO A CA 1
ATOM 712 C C . PRO A 1 92 ? -0.499 -9.914 11.221 1.00 83.19 92 PRO A C 1
ATOM 714 O O . PRO A 1 92 ? -1.647 -10.267 11.478 1.00 83.19 92 PRO A O 1
ATOM 717 N N . VAL A 1 93 ? 0.420 -9.768 12.174 1.00 83.81 93 VAL A N 1
ATOM 718 C CA . VAL A 1 93 ? 0.224 -10.180 13.576 1.00 83.81 93 VAL A CA 1
ATOM 719 C C . VAL A 1 93 ? -0.243 -9.053 14.494 1.00 83.81 93 VAL A C 1
ATOM 721 O O . VAL A 1 93 ? -0.840 -9.325 15.534 1.00 83.81 93 VAL A O 1
ATOM 724 N N . ILE A 1 94 ? 0.014 -7.789 14.144 1.00 86.00 94 ILE A N 1
ATOM 725 C CA . ILE A 1 94 ? -0.360 -6.631 14.965 1.00 86.00 94 ILE A CA 1
ATOM 726 C C . ILE A 1 94 ? -1.218 -5.657 14.165 1.00 86.00 94 ILE A C 1
ATOM 728 O O . ILE A 1 94 ? -0.986 -5.447 12.977 1.00 86.00 94 ILE A O 1
ATOM 732 N N . SER A 1 95 ? -2.213 -5.067 14.829 1.00 87.69 95 SER A N 1
ATOM 733 C CA . SER A 1 95 ? -3.116 -4.070 14.251 1.00 87.69 95 SER A CA 1
ATOM 734 C C . SER A 1 95 ? -3.207 -2.845 15.156 1.00 87.69 95 SER A C 1
ATOM 736 O O . SER A 1 95 ? -3.372 -2.977 16.370 1.00 87.69 95 SER A O 1
ATOM 738 N N . ILE A 1 96 ? -3.115 -1.657 14.565 1.00 89.00 96 ILE A N 1
ATOM 739 C CA . ILE A 1 96 ? -3.173 -0.360 15.248 1.00 89.00 96 ILE A CA 1
ATOM 740 C C . ILE A 1 96 ? -4.180 0.522 14.510 1.00 89.00 96 ILE A C 1
ATOM 742 O O . ILE A 1 96 ? -4.240 0.517 13.282 1.00 89.00 96 ILE A O 1
ATOM 746 N N . ALA A 1 97 ? -4.986 1.277 15.254 1.00 88.62 97 ALA A N 1
ATOM 747 C CA . ALA A 1 97 ? -5.844 2.296 14.666 1.00 88.62 97 ALA A CA 1
ATOM 748 C C . ALA A 1 97 ? -5.045 3.583 14.460 1.00 88.62 97 ALA A C 1
ATOM 750 O O . ALA A 1 97 ? -4.318 4.033 15.349 1.00 88.62 97 ALA A O 1
ATOM 751 N N . VAL A 1 98 ? -5.193 4.171 13.280 1.00 88.19 98 VAL A N 1
ATOM 752 C CA . VAL A 1 98 ? -4.518 5.400 12.888 1.00 88.19 98 VAL A CA 1
ATOM 753 C C . VAL A 1 98 ? -5.550 6.433 12.484 1.00 88.19 98 VAL A C 1
ATOM 755 O O . VAL A 1 98 ? -6.423 6.188 11.652 1.00 88.19 98 VAL A O 1
ATOM 758 N N . GLU A 1 99 ? -5.413 7.616 13.068 1.00 85.25 99 GLU A N 1
ATOM 759 C CA . GLU A 1 99 ? -6.279 8.758 12.806 1.00 85.25 99 GLU A CA 1
ATOM 760 C C . GLU A 1 99 ? -5.417 9.967 12.428 1.00 85.25 99 GLU A C 1
ATOM 762 O O . GLU A 1 99 ? -4.410 10.239 13.094 1.00 85.25 99 GLU A O 1
ATOM 767 N N . PRO A 1 100 ? -5.758 10.718 11.370 1.00 86.81 100 PRO A N 1
ATOM 768 C CA . PRO A 1 100 ? -5.033 11.938 11.057 1.00 86.81 100 PRO A CA 1
ATOM 769 C C . PRO A 1 100 ? -5.383 13.039 12.055 1.00 86.81 100 PRO A C 1
ATOM 771 O O . PRO A 1 100 ? -6.513 13.148 12.529 1.00 86.81 100 PRO A O 1
ATOM 774 N N . LYS A 1 101 ? -4.418 13.919 12.335 1.00 85.94 101 LYS A N 1
ATOM 775 C CA . LYS A 1 101 ? -4.651 15.070 13.221 1.00 85.94 101 LYS A CA 1
ATOM 776 C C . LYS A 1 101 ? -5.606 16.103 12.625 1.00 85.94 101 LYS A C 1
ATOM 778 O O . LYS A 1 101 ? -6.275 16.812 13.372 1.00 85.94 101 LYS A O 1
ATOM 783 N N . THR A 1 102 ? -5.646 16.230 11.299 1.00 85.25 102 THR A N 1
ATOM 784 C CA . THR A 1 102 ? -6.503 17.203 10.616 1.00 85.25 102 THR A CA 1
ATOM 785 C C . THR A 1 102 ? -7.321 16.554 9.507 1.00 85.25 102 THR A C 1
ATOM 787 O O . THR A 1 102 ? -6.886 15.606 8.857 1.00 85.25 102 THR A O 1
ATOM 790 N N . GLN A 1 103 ? -8.505 17.106 9.232 1.00 82.19 103 GLN A N 1
ATOM 791 C CA . GLN A 1 103 ? -9.382 16.592 8.176 1.00 82.19 103 GLN A CA 1
ATOM 792 C C . GLN A 1 103 ? -8.769 16.737 6.773 1.00 82.19 103 GLN A C 1
ATOM 794 O O . GLN A 1 103 ? -9.010 15.902 5.912 1.00 82.19 103 GLN A O 1
ATOM 799 N N . LYS A 1 104 ? -7.918 17.751 6.552 1.00 82.56 104 LYS A N 1
ATOM 800 C CA . LYS A 1 104 ? -7.175 17.930 5.289 1.00 82.56 104 LYS A CA 1
ATOM 801 C C . LYS A 1 104 ? -6.128 16.842 5.057 1.00 82.56 104 LYS A C 1
ATOM 803 O O . LYS A 1 104 ? -5.695 16.636 3.925 1.00 82.56 104 LYS A O 1
ATOM 808 N N . ASP A 1 105 ? -5.702 16.181 6.126 1.00 83.56 105 ASP A N 1
ATOM 809 C CA . ASP A 1 105 ? -4.710 15.121 6.066 1.00 83.56 105 ASP A CA 1
ATOM 810 C C . ASP A 1 105 ? -5.342 13.736 5.871 1.00 83.56 105 ASP A C 1
ATOM 812 O O . ASP A 1 105 ? -4.611 12.812 5.538 1.00 83.56 105 ASP A O 1
ATOM 816 N N . MET A 1 106 ? -6.674 13.589 5.971 1.00 83.81 106 MET A N 1
ATOM 817 C CA . MET A 1 106 ? -7.386 12.335 5.655 1.00 83.81 106 MET A CA 1
ATOM 818 C C . MET A 1 106 ? -7.089 11.850 4.232 1.00 83.81 106 MET A C 1
ATOM 820 O O . MET A 1 106 ? -6.699 10.698 4.038 1.00 83.81 106 MET A O 1
ATOM 824 N N . ASP A 1 107 ? -7.210 12.735 3.240 1.00 84.19 107 ASP A N 1
ATOM 825 C CA . ASP A 1 107 ? -6.994 12.372 1.834 1.00 84.19 107 ASP A CA 1
ATOM 826 C C . ASP A 1 107 ? -5.530 12.001 1.572 1.00 84.19 107 ASP A C 1
ATOM 828 O O . ASP A 1 107 ? -5.220 11.074 0.822 1.00 84.19 107 ASP A O 1
ATOM 832 N N . LYS A 1 108 ? -4.597 12.713 2.212 1.00 85.38 108 LYS A N 1
ATOM 833 C CA . LYS A 1 108 ? -3.163 12.421 2.102 1.00 85.38 108 LYS A CA 1
ATOM 834 C C . LYS A 1 108 ? -2.795 11.123 2.807 1.00 85.38 108 LYS A C 1
ATOM 836 O O . LYS A 1 108 ? -1.952 10.392 2.299 1.00 85.38 108 LYS A O 1
ATOM 841 N N . LEU A 1 109 ? -3.428 10.840 3.943 1.00 86.69 109 LEU A N 1
ATOM 842 C CA . LEU A 1 109 ? -3.249 9.615 4.708 1.00 86.69 109 LEU A CA 1
ATOM 843 C C . LEU A 1 109 ? -3.714 8.406 3.900 1.00 86.69 109 LEU A C 1
ATOM 845 O O . LEU A 1 109 ? -2.928 7.484 3.719 1.00 86.69 109 LEU A O 1
ATOM 849 N N . SER A 1 110 ? -4.928 8.440 3.340 1.00 85.62 110 SER A N 1
ATOM 850 C CA . SER A 1 110 ? -5.424 7.364 2.468 1.00 85.62 110 SER A CA 1
ATOM 851 C C . SER A 1 110 ? -4.506 7.134 1.267 1.00 85.62 110 SER A C 1
ATOM 853 O O . SER A 1 110 ? -4.109 6.003 0.999 1.00 85.62 110 SER A O 1
ATOM 855 N N . ASN A 1 111 ? -4.094 8.205 0.583 1.00 86.00 111 ASN A N 1
ATOM 856 C CA . ASN A 1 111 ? -3.193 8.092 -0.565 1.00 86.00 111 ASN A CA 1
ATOM 857 C C . ASN A 1 111 ? -1.793 7.579 -0.183 1.00 86.00 111 ASN A C 1
ATOM 859 O O . ASN A 1 111 ? -1.187 6.823 -0.941 1.00 86.00 111 ASN A O 1
ATOM 863 N N . GLY A 1 112 ? -1.258 7.997 0.966 1.00 86.06 112 GLY A N 1
ATOM 864 C CA . GLY A 1 112 ? 0.042 7.547 1.465 1.00 86.06 112 GLY A CA 1
ATOM 865 C C . GLY A 1 112 ? 0.016 6.080 1.882 1.00 86.06 112 GLY A C 1
ATOM 866 O O . GLY A 1 112 ? 0.887 5.313 1.486 1.00 86.06 112 GLY A O 1
ATOM 867 N N . LEU A 1 113 ? -1.023 5.674 2.613 1.00 87.19 113 LEU A N 1
ATOM 868 C CA . LEU A 1 113 ? -1.242 4.290 3.024 1.00 87.19 113 LEU A CA 1
ATOM 869 C C . LEU A 1 113 ? -1.415 3.353 1.826 1.00 87.19 113 LEU A C 1
ATOM 871 O O . LEU A 1 113 ? -0.811 2.286 1.818 1.00 87.19 113 LEU A O 1
ATOM 875 N N . ALA A 1 114 ? -2.163 3.766 0.798 1.00 85.19 114 ALA A N 1
ATOM 876 C CA . ALA A 1 114 ? -2.313 2.989 -0.433 1.00 85.19 114 ALA A CA 1
ATOM 877 C C . ALA A 1 114 ? -0.964 2.769 -1.137 1.00 85.19 114 ALA A C 1
ATOM 879 O O . ALA A 1 114 ? -0.620 1.643 -1.483 1.00 85.19 114 ALA A O 1
ATOM 880 N N . LYS A 1 115 ? -0.149 3.823 -1.269 1.00 83.69 115 LYS A N 1
ATOM 881 C CA . LYS A 1 115 ? 1.192 3.715 -1.866 1.00 83.69 115 LYS A CA 1
ATOM 882 C C . LYS A 1 115 ? 2.130 2.821 -1.058 1.00 83.69 115 LYS A C 1
ATOM 884 O O . LYS A 1 115 ? 2.908 2.080 -1.644 1.00 83.69 115 LYS A O 1
ATOM 889 N N . LEU A 1 116 ? 2.060 2.879 0.271 1.00 84.38 116 LEU A N 1
ATOM 890 C CA . LEU A 1 116 ? 2.876 2.029 1.140 1.00 84.38 116 LEU A CA 1
ATOM 891 C C . LEU A 1 116 ? 2.433 0.560 1.087 1.00 84.38 116 LEU A C 1
ATOM 893 O O . LEU A 1 116 ? 3.290 -0.317 1.061 1.00 84.38 116 LEU A O 1
ATOM 897 N N . ALA A 1 117 ? 1.128 0.295 0.997 1.00 84.81 117 ALA A N 1
ATOM 898 C CA . ALA A 1 117 ? 0.594 -1.054 0.797 1.00 84.81 117 ALA A CA 1
ATOM 899 C C . ALA A 1 117 ? 0.984 -1.646 -0.571 1.00 84.81 117 ALA A C 1
ATOM 901 O O . ALA A 1 117 ? 1.193 -2.849 -0.693 1.00 84.81 117 ALA A O 1
ATOM 902 N N . GLU A 1 118 ? 1.139 -0.815 -1.607 1.00 80.38 118 GLU A N 1
ATOM 903 C CA . GLU A 1 118 ? 1.677 -1.270 -2.897 1.00 80.38 118 GLU A CA 1
ATOM 904 C C . GLU A 1 118 ? 3.171 -1.635 -2.831 1.00 80.38 118 GLU A C 1
ATOM 906 O O . GLU A 1 118 ? 3.633 -2.515 -3.565 1.00 80.38 118 GLU A O 1
ATOM 911 N N . GLU A 1 119 ? 3.947 -0.959 -1.979 1.00 80.88 119 GLU A N 1
ATOM 912 C CA . GLU A 1 119 ? 5.372 -1.249 -1.790 1.00 80.88 119 GLU A CA 1
ATOM 913 C C . GLU A 1 119 ? 5.600 -2.530 -0.980 1.00 80.88 119 GLU A C 1
ATOM 915 O O . GLU A 1 119 ? 6.478 -3.325 -1.342 1.00 80.88 119 GLU A O 1
ATOM 920 N N . ASP A 1 120 ? 4.812 -2.732 0.081 1.00 81.12 120 ASP A N 1
ATOM 921 C CA . ASP A 1 120 ? 4.902 -3.882 0.980 1.00 81.12 120 ASP A CA 1
ATOM 922 C C . ASP A 1 120 ? 3.570 -4.659 1.059 1.00 81.12 120 ASP A C 1
ATOM 924 O O . ASP A 1 120 ? 2.635 -4.216 1.728 1.00 81.12 120 ASP A O 1
ATOM 928 N N . PRO A 1 121 ? 3.484 -5.855 0.447 1.00 76.56 121 PRO A N 1
ATOM 929 C CA . PRO A 1 121 ? 2.277 -6.683 0.482 1.00 76.56 121 PRO A CA 1
ATOM 930 C C . PRO A 1 121 ? 1.972 -7.275 1.867 1.00 76.56 121 PRO A C 1
ATOM 932 O O . PRO A 1 121 ? 0.873 -7.779 2.082 1.00 76.56 121 PRO A O 1
ATOM 935 N N . THR A 1 122 ? 2.916 -7.232 2.815 1.00 83.62 122 THR A N 1
ATOM 936 C CA . THR A 1 122 ? 2.686 -7.669 4.205 1.00 83.62 122 THR A CA 1
ATOM 937 C C . THR A 1 122 ? 1.988 -6.602 5.050 1.00 83.62 122 THR A C 1
ATOM 939 O O . THR A 1 122 ? 1.559 -6.870 6.175 1.00 83.62 122 THR A O 1
ATOM 942 N N . PHE A 1 123 ? 1.878 -5.382 4.520 1.00 87.31 123 PHE A N 1
ATOM 943 C CA . PHE A 1 123 ? 1.176 -4.278 5.144 1.00 87.31 123 PHE A CA 1
ATOM 944 C C . PHE A 1 123 ? -0.249 -4.203 4.605 1.00 87.31 123 PHE A C 1
ATOM 946 O O . PHE A 1 123 ? -0.477 -4.073 3.403 1.00 87.31 123 PHE A O 1
ATOM 953 N N . THR A 1 124 ? -1.228 -4.259 5.503 1.00 86.44 124 THR A N 1
ATOM 954 C CA . THR A 1 124 ? -2.641 -4.191 5.124 1.00 86.44 124 THR A CA 1
ATOM 955 C C . THR A 1 124 ? -3.318 -3.011 5.795 1.00 86.44 124 THR A C 1
ATOM 957 O O . THR A 1 124 ? -3.016 -2.639 6.930 1.00 86.44 124 THR A O 1
ATOM 960 N N . VAL A 1 125 ? -4.236 -2.398 5.057 1.00 88.81 125 VAL A N 1
ATOM 961 C CA . VAL A 1 125 ? -4.984 -1.223 5.490 1.00 88.81 125 VAL A CA 1
ATOM 962 C C . VAL A 1 125 ? -6.453 -1.546 5.335 1.00 88.81 125 VAL A C 1
ATOM 964 O O . VAL A 1 125 ? -6.898 -1.962 4.265 1.00 88.81 125 VAL A O 1
ATOM 967 N N . ARG A 1 126 ? -7.213 -1.357 6.406 1.00 88.25 126 ARG A N 1
ATOM 968 C CA . ARG A 1 126 ? -8.651 -1.587 6.420 1.00 88.25 126 ARG A CA 1
ATOM 969 C C . ARG A 1 126 ? -9.344 -0.435 7.117 1.00 88.25 126 ARG A C 1
ATOM 971 O O . ARG A 1 126 ? -8.946 -0.034 8.202 1.00 88.25 126 ARG A O 1
ATOM 978 N N . THR A 1 127 ? -10.426 0.050 6.533 1.00 86.56 127 THR A N 1
ATOM 979 C CA . THR A 1 127 ? -11.346 0.951 7.229 1.00 86.56 127 THR A CA 1
ATOM 980 C C . THR A 1 127 ? -12.437 0.115 7.888 1.00 86.56 127 THR A C 1
ATOM 982 O O . THR A 1 127 ? -13.042 -0.743 7.243 1.00 86.56 127 THR A O 1
ATOM 985 N N . ASP A 1 128 ? -12.660 0.316 9.182 1.00 84.06 128 ASP A N 1
ATOM 986 C CA . ASP A 1 128 ? -13.777 -0.302 9.893 1.00 84.06 128 ASP A CA 1
ATOM 987 C C . ASP A 1 128 ? -15.049 0.516 9.632 1.00 84.06 128 ASP A C 1
ATOM 989 O O . ASP A 1 128 ? -15.105 1.708 9.930 1.00 84.06 128 ASP A O 1
ATOM 993 N N . GLU A 1 129 ? -16.072 -0.107 9.046 1.00 81.94 129 GLU A N 1
ATOM 994 C CA . GLU A 1 129 ? -17.324 0.574 8.685 1.00 81.94 129 GLU A CA 1
ATOM 995 C C . GLU A 1 129 ? -18.179 0.963 9.900 1.00 81.94 129 GLU A C 1
ATOM 997 O O . GLU A 1 129 ? -19.035 1.838 9.789 1.00 81.94 129 GLU A O 1
ATOM 1002 N N . GLN A 1 130 ? -17.981 0.318 11.054 1.00 79.38 130 GLN A N 1
ATOM 1003 C CA . GLN A 1 130 ? -18.785 0.560 12.254 1.00 79.38 130 GLN A CA 1
ATOM 1004 C C . GLN A 1 130 ? -18.191 1.685 13.100 1.00 79.38 130 GLN A C 1
ATOM 1006 O O . GLN A 1 130 ? -18.934 2.528 13.600 1.00 79.38 130 GLN A O 1
ATOM 1011 N N . THR A 1 131 ? -16.864 1.717 13.243 1.00 81.38 131 THR A N 1
ATOM 1012 C CA . THR A 1 131 ? -16.167 2.758 14.020 1.00 81.38 131 THR A CA 1
ATOM 1013 C C . THR A 1 131 ? -15.718 3.938 13.158 1.00 81.38 131 THR A C 1
ATOM 1015 O O . THR A 1 131 ? -15.440 5.012 13.686 1.00 81.38 131 THR A O 1
ATOM 1018 N N . GLY A 1 132 ? -15.633 3.757 11.836 1.00 80.12 132 GLY A N 1
ATOM 1019 C CA . GLY A 1 132 ? -15.092 4.747 10.904 1.00 80.12 132 GLY A CA 1
ATOM 1020 C C . GLY A 1 132 ? -13.573 4.929 11.009 1.00 80.12 132 GLY A C 1
ATOM 1021 O O . GLY A 1 132 ? -13.025 5.835 10.380 1.00 80.12 132 GLY A O 1
ATOM 1022 N N . GLN A 1 133 ? -12.882 4.101 11.799 1.00 84.81 133 GLN A N 1
ATOM 1023 C CA . GLN A 1 133 ? -11.439 4.202 12.004 1.00 84.81 133 GLN A CA 1
ATOM 1024 C C . GLN A 1 133 ? -10.664 3.506 10.881 1.00 84.81 133 GLN A C 1
ATOM 1026 O O . GLN A 1 133 ? -11.088 2.480 10.344 1.00 84.81 133 GLN A O 1
ATOM 1031 N N . THR A 1 134 ? -9.485 4.038 10.553 1.00 88.44 134 THR A N 1
ATOM 1032 C CA . THR A 1 134 ? -8.536 3.355 9.664 1.00 88.44 134 THR A CA 1
ATOM 1033 C C . THR A 1 134 ? -7.603 2.496 10.506 1.00 88.44 134 THR A C 1
ATOM 1035 O O . THR A 1 134 ? -6.884 3.000 11.363 1.00 88.44 134 THR A O 1
ATOM 1038 N N . ILE A 1 135 ? -7.629 1.191 10.281 1.00 89.44 135 ILE A N 1
ATOM 1039 C CA . ILE A 1 135 ? -6.794 0.203 10.955 1.00 89.44 135 ILE A CA 1
ATOM 1040 C C . ILE A 1 135 ? -5.666 -0.180 10.003 1.00 89.44 135 ILE A C 1
ATOM 1042 O O . ILE A 1 135 ? -5.905 -0.547 8.851 1.00 89.44 135 ILE A O 1
ATOM 1046 N N . ILE A 1 136 ? -4.438 -0.090 10.498 1.00 90.62 136 ILE A N 1
ATOM 1047 C CA . ILE A 1 136 ? -3.252 -0.581 9.807 1.00 90.62 136 ILE A CA 1
ATOM 1048 C C . ILE A 1 136 ? -2.763 -1.846 10.500 1.00 90.62 136 ILE A C 1
ATOM 1050 O O . ILE A 1 136 ? -2.727 -1.911 11.732 1.00 90.62 136 ILE A O 1
ATOM 1054 N N . SER A 1 137 ? -2.372 -2.839 9.713 1.00 90.62 137 SER A N 1
ATOM 1055 C CA . SER A 1 137 ? -1.880 -4.113 10.222 1.00 90.62 137 SER A CA 1
ATOM 1056 C C . SER A 1 137 ? -0.551 -4.466 9.569 1.00 90.62 137 SER A C 1
ATOM 1058 O O . SER A 1 137 ? -0.347 -4.250 8.374 1.00 90.62 137 SER A O 1
ATOM 1060 N N . GLY A 1 138 ? 0.368 -5.007 10.365 1.00 88.50 138 GLY A N 1
ATOM 1061 C CA . GLY A 1 138 ? 1.713 -5.347 9.915 1.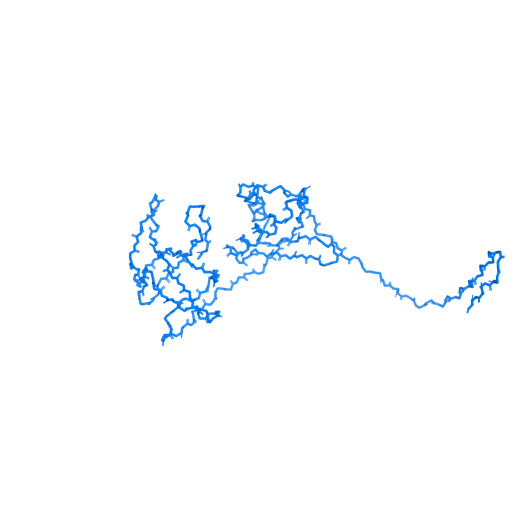00 88.50 138 GLY A CA 1
ATOM 1062 C C . GLY A 1 138 ? 2.329 -6.504 10.695 1.00 88.50 138 GLY A C 1
ATOM 1063 O O . GLY A 1 138 ? 1.733 -7.068 11.613 1.00 88.50 138 GLY A O 1
ATOM 1064 N N . MET A 1 139 ? 3.557 -6.855 10.320 1.00 88.31 139 MET A N 1
ATOM 1065 C CA . MET A 1 139 ? 4.295 -7.993 10.889 1.00 88.31 139 MET A CA 1
ATOM 1066 C C . MET A 1 139 ? 4.854 -7.758 12.305 1.00 88.31 139 MET A C 1
ATOM 1068 O O . MET A 1 139 ? 5.314 -8.700 12.942 1.00 88.31 139 MET A O 1
ATOM 1072 N N . GLY A 1 140 ? 4.856 -6.526 12.815 1.00 86.12 140 GLY A N 1
ATOM 1073 C CA . GLY A 1 140 ? 5.374 -6.228 14.151 1.00 86.12 140 GLY A CA 1
ATOM 1074 C C . GLY A 1 140 ? 5.333 -4.743 14.494 1.00 86.12 140 GLY A C 1
ATOM 1075 O O . GLY A 1 140 ? 5.068 -3.907 13.634 1.00 86.12 140 GLY A O 1
ATOM 1076 N N . GLU A 1 141 ? 5.617 -4.420 15.755 1.00 84.88 141 GLU A N 1
ATOM 1077 C CA . GLU A 1 141 ? 5.601 -3.045 16.280 1.00 84.88 141 GLU A CA 1
ATOM 1078 C C . GLU A 1 141 ? 6.575 -2.134 15.521 1.00 84.88 141 GLU A C 1
ATOM 1080 O O . GLU A 1 141 ? 6.170 -1.106 14.987 1.00 84.88 141 GLU A O 1
ATOM 1085 N N . LEU A 1 142 ? 7.824 -2.582 15.339 1.00 89.50 142 LEU A N 1
ATOM 1086 C CA . LEU A 1 142 ? 8.838 -1.832 14.591 1.00 89.50 142 LEU A CA 1
ATOM 1087 C C . LEU A 1 142 ? 8.418 -1.557 13.139 1.00 89.50 142 LEU A C 1
ATOM 1089 O O . LEU A 1 142 ? 8.738 -0.505 12.591 1.00 89.50 142 LEU A O 1
ATOM 1093 N N . HIS A 1 143 ? 7.718 -2.503 12.505 1.00 88.19 143 HIS A N 1
ATOM 1094 C CA . HIS A 1 143 ? 7.233 -2.313 11.141 1.00 88.19 143 HIS A CA 1
ATOM 1095 C C . HIS A 1 143 ? 6.225 -1.155 11.106 1.00 88.19 143 HIS A C 1
ATOM 1097 O O . HIS A 1 143 ? 6.374 -0.234 10.303 1.00 88.19 143 HIS A O 1
ATOM 1103 N N . LEU A 1 144 ? 5.255 -1.143 12.022 1.00 86.75 144 LEU A N 1
ATOM 1104 C CA . LEU A 1 144 ? 4.262 -0.072 12.095 1.00 86.75 144 LEU A CA 1
ATOM 1105 C C . LEU A 1 144 ? 4.889 1.287 12.443 1.00 86.75 144 LEU A C 1
ATOM 1107 O O . LEU A 1 144 ? 4.533 2.288 11.821 1.00 86.75 144 LEU A O 1
ATOM 1111 N N . ASP A 1 145 ? 5.879 1.328 13.335 1.00 88.00 145 ASP A N 1
ATOM 1112 C CA . ASP A 1 145 ? 6.596 2.565 13.673 1.00 88.00 145 ASP A CA 1
ATOM 1113 C C . ASP A 1 145 ? 7.326 3.171 12.469 1.00 88.00 145 ASP A C 1
ATOM 1115 O O . ASP A 1 145 ? 7.239 4.378 12.223 1.00 88.00 145 ASP A O 1
ATOM 1119 N N . ILE A 1 146 ? 8.012 2.339 11.679 1.00 89.69 146 ILE A N 1
ATOM 1120 C CA . ILE A 1 146 ? 8.693 2.789 10.458 1.00 89.69 146 ILE A CA 1
ATOM 1121 C C . ILE A 1 146 ? 7.673 3.313 9.444 1.00 89.69 146 ILE A C 1
ATOM 1123 O O . ILE A 1 146 ? 7.918 4.340 8.813 1.00 89.69 146 ILE A O 1
ATOM 1127 N N . ILE A 1 147 ? 6.520 2.656 9.295 1.00 88.75 147 ILE A N 1
ATOM 1128 C CA . ILE A 1 147 ? 5.458 3.102 8.383 1.00 88.75 147 ILE A CA 1
ATOM 1129 C C . ILE A 1 147 ? 4.909 4.473 8.797 1.00 88.75 147 ILE A C 1
ATOM 1131 O O . ILE A 1 147 ? 4.767 5.359 7.950 1.00 88.75 147 ILE A O 1
ATOM 1135 N N . VAL A 1 148 ? 4.660 4.696 10.089 1.00 87.50 148 VAL A N 1
ATOM 1136 C CA . VAL A 1 148 ? 4.189 5.994 10.598 1.00 87.50 148 VAL A CA 1
ATOM 1137 C C . VAL A 1 148 ? 5.251 7.085 10.416 1.00 87.50 148 VAL A C 1
ATOM 1139 O O . VAL A 1 148 ? 4.927 8.203 10.004 1.00 87.50 148 VAL A O 1
ATOM 1142 N N . ASP A 1 149 ? 6.528 6.777 10.652 1.00 88.94 149 ASP A N 1
ATOM 1143 C CA . ASP A 1 149 ? 7.629 7.714 10.399 1.00 88.94 149 ASP A CA 1
ATOM 1144 C C . ASP A 1 149 ? 7.782 8.031 8.898 1.00 88.94 149 ASP A C 1
ATOM 1146 O O . ASP A 1 149 ? 7.943 9.201 8.535 1.00 88.94 149 ASP A O 1
ATOM 1150 N N . ARG A 1 150 ? 7.625 7.044 8.003 1.00 88.44 150 ARG A N 1
ATOM 1151 C CA . ARG A 1 150 ? 7.600 7.262 6.544 1.00 88.44 150 ARG A CA 1
ATOM 1152 C C . ARG A 1 150 ? 6.433 8.149 6.118 1.00 88.44 150 ARG A C 1
ATOM 1154 O O . ARG A 1 150 ? 6.651 9.092 5.360 1.00 88.44 150 ARG A O 1
ATOM 1161 N N . LEU A 1 151 ? 5.226 7.936 6.649 1.00 87.12 151 LEU A N 1
ATOM 1162 C CA . LEU A 1 151 ? 4.074 8.819 6.398 1.00 87.12 151 LEU A CA 1
ATOM 1163 C C . LEU A 1 151 ? 4.372 10.272 6.790 1.00 87.12 151 LEU A C 1
ATOM 1165 O O . LEU A 1 151 ? 4.052 11.209 6.050 1.00 87.12 151 LEU A O 1
ATOM 1169 N N . ARG A 1 152 ? 5.061 10.470 7.916 1.00 87.19 152 ARG A N 1
ATOM 1170 C CA . ARG A 1 152 ? 5.461 11.800 8.378 1.00 87.19 152 ARG A CA 1
ATOM 1171 C C . ARG A 1 152 ? 6.545 12.432 7.503 1.00 87.19 152 ARG A C 1
ATOM 1173 O O . ARG A 1 152 ? 6.471 13.629 7.233 1.00 87.19 152 ARG A O 1
ATOM 1180 N N . ARG A 1 153 ? 7.548 11.669 7.061 1.00 86.88 153 ARG A N 1
ATOM 1181 C CA . ARG A 1 153 ? 8.688 12.186 6.278 1.00 86.88 153 ARG A CA 1
ATOM 1182 C C . ARG A 1 153 ? 8.362 12.388 4.803 1.00 86.88 153 ARG A C 1
ATOM 1184 O O . ARG A 1 153 ? 8.670 13.443 4.255 1.00 86.88 153 ARG A O 1
ATOM 1191 N N . GLU A 1 154 ? 7.751 11.392 4.171 1.00 84.19 154 GLU A N 1
ATOM 1192 C CA . GLU A 1 154 ? 7.492 11.373 2.728 1.00 84.19 154 GLU A CA 1
ATOM 1193 C C . GLU A 1 154 ? 6.214 12.144 2.384 1.00 84.19 154 GLU A C 1
ATOM 1195 O O . GLU A 1 154 ? 6.210 12.973 1.474 1.00 84.19 154 GLU A O 1
ATOM 1200 N N . PHE A 1 155 ? 5.140 11.930 3.149 1.00 82.56 155 PHE A N 1
ATOM 1201 C CA . PHE A 1 155 ? 3.817 12.492 2.850 1.00 82.56 155 PHE A CA 1
ATOM 1202 C C . PHE A 1 155 ? 3.469 13.726 3.693 1.00 82.56 155 PHE A C 1
ATOM 1204 O O . PHE A 1 155 ? 2.468 14.391 3.416 1.00 82.56 155 PHE A O 1
ATOM 1211 N N . LYS A 1 156 ? 4.315 14.079 4.676 1.00 84.44 156 LYS A N 1
ATOM 1212 C CA . LYS A 1 156 ? 4.111 15.204 5.611 1.00 84.44 156 LYS A CA 1
ATOM 1213 C C . LYS A 1 156 ? 2.765 15.125 6.336 1.00 84.44 156 LYS A C 1
ATOM 1215 O O . LYS A 1 156 ? 2.130 16.150 6.576 1.00 84.44 156 LYS A O 1
ATOM 1220 N N . VAL A 1 157 ? 2.333 13.906 6.651 1.00 84.50 157 VAL A N 1
ATOM 1221 C CA . VAL A 1 157 ? 1.087 13.631 7.368 1.00 84.50 157 VAL A CA 1
ATOM 1222 C C . VAL A 1 157 ? 1.416 13.336 8.823 1.00 84.50 157 VAL A C 1
ATOM 1224 O O . VAL A 1 157 ? 2.240 12.473 9.118 1.00 84.50 157 VAL A O 1
ATOM 1227 N N . GLU A 1 158 ? 0.773 14.050 9.743 1.00 84.00 158 GLU A N 1
ATOM 1228 C CA . GLU A 1 158 ? 0.839 13.716 11.161 1.00 84.00 158 GLU A CA 1
ATOM 1229 C C . GLU A 1 158 ? -0.356 12.849 11.558 1.00 84.00 158 GLU A C 1
ATOM 1231 O O . GLU A 1 158 ? -1.511 13.280 11.490 1.00 84.00 158 GLU A O 1
ATOM 1236 N N . CYS A 1 159 ? -0.055 11.637 12.016 1.00 84.06 159 CYS A N 1
ATOM 1237 C CA . CYS A 1 159 ? -1.041 10.665 12.462 1.00 84.06 159 CYS A CA 1
ATOM 1238 C C . CYS A 1 159 ? -0.933 10.443 13.972 1.00 84.06 159 CYS A C 1
ATOM 1240 O O . CYS A 1 159 ? 0.168 10.433 14.527 1.00 84.06 159 CYS A O 1
ATOM 1242 N N . ASN A 1 160 ? -2.068 10.216 14.622 1.00 85.50 160 ASN A N 1
ATOM 1243 C CA . ASN A 1 160 ? -2.130 9.680 15.972 1.00 85.50 160 ASN A CA 1
ATOM 1244 C C . ASN A 1 160 ? -2.304 8.161 15.898 1.00 85.50 160 ASN A C 1
ATOM 1246 O O . ASN A 1 160 ? -3.026 7.655 15.038 1.00 85.50 160 ASN A O 1
ATOM 1250 N N . GLN A 1 161 ? -1.635 7.453 16.804 1.00 87.25 161 GLN A N 1
ATOM 1251 C CA . GLN A 1 161 ? -1.721 6.002 16.929 1.00 87.25 161 GLN A CA 1
ATOM 1252 C C . GLN A 1 161 ? -2.569 5.652 18.153 1.00 87.25 161 GLN A C 1
ATOM 1254 O O . GLN A 1 161 ? -2.391 6.239 19.223 1.00 87.25 161 GLN A O 1
ATOM 1259 N N . GLY A 1 162 ? -3.481 4.697 18.004 1.00 84.38 162 GLY A N 1
ATOM 1260 C CA . GLY A 1 162 ? -4.374 4.244 19.062 1.00 84.38 162 GLY A CA 1
ATOM 1261 C C . GLY A 1 162 ? -4.682 2.755 18.965 1.00 84.38 162 GLY A C 1
ATOM 1262 O O . GLY A 1 162 ? -4.410 2.092 17.964 1.00 84.38 162 GLY A O 1
ATOM 1263 N N . ARG A 1 163 ? -5.268 2.204 20.028 1.00 84.69 163 ARG A N 1
ATOM 1264 C CA . ARG A 1 163 ? -5.784 0.832 19.986 1.00 84.69 163 ARG A CA 1
ATOM 1265 C C . ARG A 1 163 ? -7.091 0.812 19.184 1.00 84.69 163 ARG A C 1
ATOM 1267 O O . ARG A 1 163 ? -7.907 1.710 19.400 1.00 84.69 163 ARG A O 1
ATOM 1274 N N . PRO A 1 164 ? -7.310 -0.185 18.307 1.00 82.62 164 PRO A N 1
ATOM 1275 C CA . PRO A 1 164 ? -8.581 -0.340 17.609 1.00 82.62 164 PRO A CA 1
ATOM 1276 C C . PRO A 1 164 ? -9.748 -0.403 18.592 1.00 82.62 164 PRO A C 1
ATOM 1278 O O . PRO A 1 164 ? -9.667 -1.090 19.617 1.00 82.62 164 PRO A O 1
ATOM 1281 N N . GLN A 1 165 ? -10.825 0.322 18.294 1.00 79.75 165 GLN A N 1
ATOM 1282 C CA . GLN A 1 165 ? -12.048 0.220 19.079 1.00 79.75 165 GLN A CA 1
ATOM 1283 C C . GLN A 1 165 ? -12.735 -1.124 18.831 1.00 79.75 165 GLN A C 1
ATOM 1285 O O . GLN A 1 165 ? -12.707 -1.671 17.730 1.00 79.75 165 GLN A O 1
ATOM 1290 N N . VAL A 1 166 ? -13.354 -1.661 19.883 1.00 82.19 166 VAL A N 1
ATOM 1291 C CA . VAL A 1 166 ? -14.115 -2.909 19.811 1.00 82.19 166 VAL A CA 1
ATOM 1292 C C . VAL A 1 166 ? -15.589 -2.573 19.640 1.00 82.19 166 VAL A C 1
ATOM 1294 O O . VAL A 1 166 ? -16.138 -1.771 20.396 1.00 82.19 166 VAL A O 1
ATOM 1297 N N . ASN A 1 167 ? -16.240 -3.227 18.682 1.00 79.56 167 ASN A N 1
ATOM 1298 C CA . ASN A 1 167 ? -17.675 -3.085 18.473 1.00 79.56 167 ASN A CA 1
ATOM 1299 C C . ASN A 1 167 ? -18.439 -3.897 19.520 1.00 79.56 167 ASN A C 1
ATOM 1301 O O . ASN A 1 167 ? -18.569 -5.120 19.420 1.00 79.56 167 ASN A O 1
ATOM 1305 N N . TYR A 1 168 ? -18.944 -3.204 20.537 1.00 83.44 168 TYR A N 1
ATOM 1306 C CA . TYR A 1 168 ? -19.804 -3.806 21.545 1.00 83.44 168 TYR A CA 1
ATOM 1307 C C . TYR A 1 168 ? -21.170 -4.128 20.940 1.00 83.44 168 TYR A C 1
ATOM 1309 O O . TYR A 1 168 ? -21.784 -3.307 20.260 1.00 83.44 168 TYR A O 1
ATOM 1317 N N . LYS A 1 169 ? -21.648 -5.345 21.196 1.00 86.00 169 LYS A N 1
ATOM 1318 C CA . LYS A 1 169 ? -23.003 -5.775 20.859 1.00 86.00 169 LYS A CA 1
ATOM 1319 C C . LYS A 1 169 ? -23.724 -6.131 22.142 1.00 86.00 169 LYS A C 1
ATOM 1321 O O . LYS A 1 169 ? -23.165 -6.808 23.002 1.00 86.00 169 LYS A O 1
ATOM 1326 N N . GLU A 1 170 ? -24.968 -5.700 22.243 1.00 88.75 170 GLU A N 1
ATOM 1327 C CA . GLU A 1 170 ? -25.830 -6.039 23.365 1.00 88.75 170 GLU A CA 1
ATOM 1328 C C . GLU A 1 170 ? -26.778 -7.162 22.951 1.00 88.75 170 GLU A C 1
ATOM 1330 O O . GLU A 1 170 ? -27.339 -7.158 21.854 1.00 88.75 170 GLU A O 1
ATOM 1335 N N . ALA A 1 171 ? -26.939 -8.148 23.829 1.00 88.50 171 ALA A N 1
ATOM 1336 C CA . ALA A 1 171 ? -27.876 -9.242 23.643 1.00 88.50 171 ALA A CA 1
ATOM 1337 C C . ALA A 1 171 ? -28.612 -9.508 24.954 1.00 88.50 171 ALA A C 1
ATOM 1339 O O . ALA A 1 171 ? -28.018 -9.530 26.035 1.00 88.50 171 ALA A O 1
ATOM 1340 N N . ILE A 1 172 ? -29.919 -9.732 24.852 1.00 90.50 172 ILE A N 1
ATOM 1341 C CA . ILE A 1 172 ? -30.748 -10.089 25.997 1.00 90.50 172 ILE A CA 1
ATOM 1342 C C . ILE A 1 172 ? -30.571 -11.590 26.252 1.00 90.50 172 ILE A C 1
ATOM 1344 O O . ILE A 1 172 ? -30.783 -12.407 25.361 1.00 90.50 172 ILE A O 1
ATOM 1348 N N . THR A 1 173 ? -30.188 -11.968 27.472 1.00 91.38 173 THR A N 1
ATOM 1349 C CA . THR A 1 173 ? -29.939 -13.376 27.844 1.00 91.38 173 THR A CA 1
ATOM 1350 C C . THR A 1 173 ? -31.168 -14.104 28.379 1.00 91.38 173 THR A C 1
ATOM 1352 O O . THR A 1 173 ? -31.164 -15.330 28.467 1.00 91.38 173 THR A O 1
ATOM 1355 N N . LYS A 1 174 ? -32.224 -13.378 28.759 1.00 90.62 174 LYS A N 1
ATOM 1356 C CA . LYS A 1 174 ? -33.442 -13.943 29.350 1.00 90.62 174 LYS A CA 1
ATOM 1357 C C . LYS A 1 174 ? -34.680 -13.390 28.671 1.00 90.62 174 LYS A C 1
ATOM 1359 O O . LYS A 1 174 ? -34.773 -12.195 28.414 1.00 90.62 174 LYS A O 1
ATOM 1364 N N . THR A 1 175 ? -35.661 -14.251 28.448 1.00 85.94 175 THR A N 1
ATOM 1365 C CA . THR A 1 175 ? -36.976 -13.830 27.970 1.00 85.94 175 THR A CA 1
ATOM 1366 C C . THR A 1 175 ? -37.707 -13.095 29.092 1.00 85.94 175 THR A C 1
ATOM 1368 O O . THR A 1 175 ? -37.888 -13.642 30.180 1.00 85.94 175 THR A O 1
ATOM 1371 N N . VAL A 1 176 ? -38.113 -11.852 28.838 1.00 88.75 176 VAL A N 1
ATOM 1372 C CA . VAL A 1 176 ? -38.874 -11.020 29.778 1.00 88.75 176 VAL A CA 1
ATOM 1373 C C . VAL A 1 176 ? -40.160 -10.580 29.090 1.00 88.75 176 VAL A C 1
ATOM 1375 O O . VAL A 1 176 ? -40.114 -10.044 27.987 1.00 88.75 176 VAL A O 1
ATOM 1378 N N . ASN A 1 177 ? -41.303 -10.797 29.745 1.00 84.56 177 ASN A N 1
ATOM 1379 C CA . ASN A 1 177 ? -42.581 -10.239 29.310 1.00 84.56 177 ASN A CA 1
ATOM 1380 C C . ASN A 1 177 ? -42.741 -8.850 29.928 1.00 84.56 177 ASN A C 1
ATOM 1382 O O . ASN A 1 177 ? -42.812 -8.723 31.150 1.00 84.56 177 ASN A O 1
ATOM 1386 N N . LEU A 1 178 ? -42.789 -7.824 29.082 1.00 85.25 178 LEU A N 1
ATOM 1387 C CA . LEU A 1 178 ? -42.918 -6.428 29.484 1.00 85.25 178 LEU A CA 1
ATOM 1388 C C . LEU A 1 178 ? -44.191 -5.858 28.849 1.00 85.25 178 LEU A C 1
ATOM 1390 O O . LEU A 1 178 ? -44.402 -6.012 27.649 1.00 85.25 178 LEU A O 1
ATOM 1394 N N . ARG A 1 179 ? -45.052 -5.244 29.665 1.00 83.50 179 ARG A N 1
ATOM 1395 C CA . ARG A 1 179 ? -46.258 -4.531 29.223 1.00 83.50 179 ARG A CA 1
ATOM 1396 C C . ARG A 1 179 ? -46.072 -3.066 29.573 1.00 83.50 179 ARG A C 1
ATOM 1398 O O . ARG A 1 179 ? -45.884 -2.747 30.747 1.00 83.50 179 ARG A O 1
ATOM 1405 N N . GLU A 1 180 ? -46.075 -2.201 28.568 1.00 84.06 180 GLU A N 1
ATOM 1406 C CA . GLU A 1 180 ? -45.821 -0.774 28.741 1.00 84.06 180 GLU A CA 1
ATOM 1407 C C . GLU A 1 180 ? -47.035 0.024 28.265 1.00 84.06 180 GLU A C 1
ATOM 1409 O O . GLU A 1 180 ? -47.430 -0.053 27.107 1.00 84.06 180 GLU A O 1
ATOM 1414 N N . VAL A 1 181 ? -47.634 0.795 29.176 1.00 83.19 181 VAL A N 1
ATOM 1415 C CA . VAL A 1 181 ? -48.818 1.606 28.874 1.00 83.19 181 VAL A CA 1
ATOM 1416 C C . VAL A 1 181 ? -48.374 3.008 28.486 1.00 83.19 181 VAL A C 1
ATOM 1418 O O . VAL A 1 181 ? -47.943 3.801 29.328 1.00 83.19 181 VAL A O 1
ATOM 1421 N N . TYR A 1 182 ? -48.533 3.356 27.214 1.00 78.06 182 TYR A N 1
ATOM 1422 C CA . TYR A 1 182 ? -48.255 4.698 26.726 1.00 78.06 182 TYR A CA 1
ATOM 1423 C C . TYR A 1 182 ? -49.488 5.589 26.893 1.00 78.06 182 TYR A C 1
ATOM 1425 O O . TYR A 1 182 ? -50.414 5.570 26.078 1.00 78.06 182 TYR A O 1
ATOM 1433 N N . LYS A 1 183 ? -49.495 6.414 27.948 1.00 75.25 183 LYS A N 1
ATOM 1434 C CA . LYS A 1 183 ? -50.546 7.413 28.191 1.00 75.25 183 LYS A CA 1
ATOM 1435 C C . LYS A 1 183 ? -49.969 8.821 28.138 1.00 75.25 183 LYS A C 1
ATOM 1437 O O . LYS A 1 183 ? -49.345 9.285 29.090 1.00 75.25 183 LYS A O 1
ATOM 1442 N N . LYS A 1 184 ? -50.217 9.533 27.035 1.00 75.44 184 LYS A N 1
ATOM 1443 C CA . LYS A 1 184 ? -49.805 10.935 26.879 1.00 75.44 184 LYS A CA 1
ATOM 1444 C C . LYS A 1 184 ? -51.019 11.804 26.561 1.00 75.44 184 LYS A C 1
ATOM 1446 O O . LYS A 1 184 ? -51.649 11.658 25.512 1.00 75.44 184 LYS A O 1
ATOM 1451 N N . GLN A 1 185 ? -51.353 12.706 27.484 1.00 66.94 185 GLN A N 1
ATOM 1452 C CA . GLN A 1 185 ? -52.473 13.638 27.358 1.00 66.94 185 GLN A CA 1
ATOM 1453 C C . GLN A 1 185 ? -51.957 15.074 27.410 1.00 66.94 185 GLN A C 1
ATOM 1455 O O . GLN A 1 185 ? -51.949 15.731 28.443 1.00 66.94 185 GLN A O 1
ATOM 1460 N N . SER A 1 186 ? -51.485 15.543 26.261 1.00 64.12 186 SER A N 1
ATOM 1461 C CA . SER A 1 186 ? -51.090 16.929 26.038 1.00 64.12 186 SER A CA 1
ATOM 1462 C C . SER A 1 186 ? -52.189 17.631 25.246 1.00 64.12 186 SER A C 1
ATOM 1464 O O . SER A 1 186 ? -52.224 17.513 24.024 1.00 64.12 186 SER A O 1
ATOM 1466 N N . GLY A 1 187 ? -53.107 18.299 25.953 1.00 65.62 187 GLY A N 1
ATOM 1467 C CA . GLY A 1 187 ? -54.005 19.359 25.456 1.00 65.62 187 GLY A CA 1
ATOM 1468 C C . GLY A 1 187 ? -54.993 19.062 24.309 1.00 65.62 187 GLY A C 1
ATOM 1469 O O . GLY A 1 187 ? -55.858 19.892 24.060 1.00 65.62 187 GLY A O 1
ATOM 1470 N N . GLY A 1 188 ? -54.904 17.920 23.621 1.00 71.94 188 GLY A N 1
ATOM 1471 C CA . GLY A 1 188 ? -55.777 17.496 22.513 1.00 71.94 188 GLY A CA 1
ATOM 1472 C C . GLY A 1 188 ? -56.231 16.032 22.642 1.00 71.94 188 GLY A C 1
ATOM 1473 O O . GLY A 1 188 ? -56.165 15.465 23.733 1.00 71.94 188 GLY A O 1
ATOM 1474 N N . ARG A 1 189 ? -56.696 15.399 21.544 1.00 61.16 189 ARG A N 1
ATOM 1475 C CA . ARG A 1 189 ? -57.144 13.981 21.531 1.00 61.16 189 ARG A CA 1
ATOM 1476 C C . ARG A 1 189 ? -56.054 13.082 22.130 1.00 61.16 189 ARG A C 1
ATOM 1478 O O . ARG A 1 189 ? -54.971 12.958 21.559 1.00 61.16 189 ARG A O 1
ATOM 1485 N N . GLY A 1 190 ? -56.347 12.486 23.286 1.00 69.75 190 GLY A N 1
ATOM 1486 C CA . GLY A 1 190 ? -55.404 11.647 24.021 1.00 69.75 190 GLY A CA 1
ATOM 1487 C C . GLY A 1 190 ? -54.969 10.437 23.197 1.00 69.75 190 GLY A C 1
ATOM 1488 O O . GLY A 1 190 ? -55.800 9.790 22.558 1.00 69.75 190 GLY A O 1
ATOM 1489 N N . LYS A 1 191 ? -53.664 10.144 23.204 1.00 73.50 191 LYS A N 1
ATOM 1490 C CA . LYS A 1 191 ? -53.108 8.917 22.625 1.00 73.50 191 LYS A CA 1
ATOM 1491 C C . LYS A 1 191 ? -52.900 7.916 23.759 1.00 73.50 191 LYS A C 1
ATOM 1493 O O . LYS A 1 191 ? -52.170 8.208 24.708 1.00 73.50 191 LYS A O 1
ATOM 1498 N N . PHE A 1 192 ? -53.586 6.783 23.661 1.00 75.50 192 PHE A N 1
ATOM 1499 C CA . PHE A 1 192 ? -53.483 5.657 24.583 1.00 75.50 192 PHE A CA 1
ATOM 1500 C C . PHE A 1 192 ? -53.151 4.398 23.780 1.00 75.50 192 PHE A C 1
ATOM 1502 O O . PHE A 1 192 ? -53.821 4.129 22.782 1.00 75.50 192 PHE A O 1
ATOM 1509 N N . ALA A 1 193 ? -52.119 3.674 24.206 1.00 71.19 193 ALA A N 1
ATOM 1510 C CA . ALA A 1 193 ? -51.748 2.355 23.705 1.00 71.19 193 ALA A CA 1
ATOM 1511 C C . ALA A 1 193 ? -51.242 1.506 24.883 1.00 71.19 193 ALA A C 1
ATOM 1513 O O . ALA A 1 193 ? -50.602 2.047 25.787 1.00 71.19 193 ALA A O 1
ATOM 1514 N N . ASP A 1 194 ? -51.571 0.218 24.873 1.00 66.31 194 ASP A N 1
ATOM 1515 C CA . ASP A 1 194 ? -51.293 -0.789 25.906 1.00 66.31 194 ASP A CA 1
ATOM 1516 C C . ASP A 1 194 ? -50.872 -2.105 25.242 1.00 66.31 194 ASP A C 1
ATOM 1518 O O . ASP A 1 194 ? -51.343 -2.343 24.102 1.00 66.31 194 ASP A O 1
#

pLDDT: mean 83.12, std 5.86, range [61.16, 91.38]

Foldseek 3Di:
DWDQDPPQGIKDKDAAAAAKDFAQDWKAFLVVRDIFGFHWKWDDDPPDTHTDGMDHHGDITITGRGDDDAPQIDIHHPVDRDRDDGDDADAFDDKKWKDFPDPVCPVLVVVLLVVVCRVPVQWDWDQDPVVRTIMITHNDDVVVVVSQVCCCPVSVTHMDIHHDDDDDDDDDPDDDDDDDWDWDDDPDDTDTDD

Organism: NCBI:txid433724

Secondary structure (DSSP, 8-state):
-EEEETTTEEEEEEE--SSEEETT-EEEETTTTEEEE--EEEEEETTEEEEESEEETT-EEEEE--SS--TT--EE-TTS---PPPPPPPPP-EEEEEEESSHHHHHHHHHHHHHHHHH-TT-EEEE-TTT-PEEEEESSHHHHHHHHHHHHHHS---EEEEPPPP-------S-------EEE-SSSS-EEE-

InterPro domains:
  IPR004161 Translation elongation factor EFTu-like, domain 2 [PF03144] (9-76)
  IPR009000 Translation protein, beta-barrel domain superfamily [SSF50447] (1-89)
  IPR009022 Elongation factor G, domain III [cd16262] (90-165)
  IPR035647 EF-G domain III/V-like [SSF54980] (87-165)
  IPR041095 Elongation Factor G, domain II [PF14492] (89-161)